Protein AF-A0A0H4X5K2-F1 (afdb_monomer_lite)

Radius of gyration: 32.33 Å; chains: 1; bounding box: 71×49×102 Å

Organism: NCBI:txid1297742

Foldseek 3Di:
DVVVLVVLLVVLLVQLLVLVVVLVVCVVVVHDNPVSVVSNVVSLVSLVVSLVVVVVVVVVVVVVVVVDDDDDCDDPPPVPPPPPPCPPCNLVVQLVVLVCLQCVQLVQLLVCLLVVNAAREGALVSNLSSLLSNQQSVQCVVQVPPPCSVSSSSSSCSNGSSNRSPCSPVVSCVLCLQLVGQYAYADDDDVPPDRDDGPDDRPDLPPLPDAPDPDPPVCVVVCVPDPDPPVVVVCVVAAWHQDPVGWIWGQDPVRDTHTDDDPVSVVVSSVVVVVVSVVVSVVSNVVSVVVSVCSNQPPRPPDPPDDD

Sequence (308 aa):
MGIIYLLVYVIGSFMVTLAFSGLLDSVYDGSSMKSGVESLAKGAGVIGVAAVLHVLVSRRRTEAMSSAAPEETVPDATPATETAEAKPGSKYRAIYVSAAVWAAPNIAAWIQFELFRDPIVMIGFPTLVGGYLLTFFVSALVVANWRIPWVGIMVALAFIGSPLAWLGNSVFIKHFNHHLSTVVEPVSRTKKGEYRDPIVSRGSAPDRPVWGGGIPTELMAEVSEAKTLDLEKELETGGVRRTPEGGYVRVLSDGTERRLRSMAELAQALKDASAAEDQRAAEAEAAWERQVRQLKRGGRLFSRAPAD

pLDDT: mean 70.42, std 18.18, range [31.52, 93.88]

Secondary structure (DSSP, 8-state):
-HHHHHHHHHHHHHHHHHHHHHHHHHHHTT--THHHHHHHHHHHHHHHHHHHHHHHHHHHHHHHHHTS-S---------S-------TTHHHHHHHHHHHHHHHHHHHHHHHHHTT-SSEE--HHHHHHHHHHHHHHHHHHHTTTSSSHHHHHHHHIIIIIHHHHHHHHHHHHHHHHHTTPPEE------TT-PPP--SS--S-PPPPP--S----TTGGGTGGG-----HHHHHHSSSEEE-TTS-EEEEPTTS-EEE--SHHHHHHHHHHHHHHHHHHHHHHHHHHHHHHHHHHHTT-SS------

Structure (mmCIF, N/CA/C/O backbone):
data_AF-A0A0H4X5K2-F1
#
_entry.id   AF-A0A0H4X5K2-F1
#
loop_
_atom_site.group_PDB
_atom_site.id
_atom_site.type_symbol
_atom_site.label_atom_id
_atom_site.label_alt_id
_atom_site.label_comp_id
_atom_site.label_asym_id
_atom_site.label_entity_id
_atom_site.label_seq_id
_atom_site.pdbx_PDB_ins_code
_atom_site.Cartn_x
_atom_site.Cartn_y
_atom_site.Cartn_z
_atom_site.occupancy
_atom_site.B_iso_or_equiv
_atom_site.auth_seq_id
_atom_site.auth_comp_id
_atom_site.auth_asym_id
_atom_site.auth_atom_id
_atom_site.pdbx_PDB_model_num
ATOM 1 N N . MET A 1 1 ? -4.937 -14.160 30.622 1.00 57.44 1 MET A N 1
ATOM 2 C CA . MET A 1 1 ? -6.149 -14.150 29.768 1.00 57.44 1 MET A CA 1
ATOM 3 C C . MET A 1 1 ? -6.119 -13.026 28.730 1.00 57.44 1 MET A C 1
ATOM 5 O O . MET A 1 1 ? -6.106 -13.349 27.554 1.00 57.44 1 MET A O 1
ATOM 9 N N . GLY A 1 2 ? -6.013 -11.742 29.111 1.00 67.81 2 GLY A N 1
ATOM 10 C CA . GLY A 1 2 ? -6.028 -10.613 28.152 1.00 67.81 2 GLY A CA 1
ATOM 11 C C . GLY A 1 2 ? -4.986 -10.672 27.019 1.00 67.81 2 GLY A C 1
ATOM 12 O O . GLY A 1 2 ? -5.305 -10.364 25.876 1.00 67.81 2 GLY A O 1
ATOM 13 N N . ILE A 1 3 ? -3.773 -11.152 27.315 1.00 77.31 3 ILE A N 1
ATOM 14 C CA . ILE A 1 3 ? -2.668 -11.258 26.343 1.00 77.31 3 ILE A CA 1
ATOM 15 C C . ILE A 1 3 ? -2.980 -12.256 25.215 1.00 77.31 3 ILE A C 1
ATOM 17 O O . ILE A 1 3 ? -2.638 -12.002 24.066 1.00 77.31 3 ILE A O 1
ATOM 21 N N . ILE A 1 4 ? -3.665 -13.366 25.514 1.00 79.75 4 ILE A N 1
ATOM 22 C CA . ILE A 1 4 ? -3.966 -14.403 24.515 1.00 79.75 4 ILE A CA 1
ATOM 23 C C . ILE A 1 4 ? -4.945 -13.856 23.472 1.00 79.75 4 ILE A C 1
ATOM 25 O O . ILE A 1 4 ? -4.712 -14.023 22.282 1.00 79.75 4 ILE A O 1
ATOM 29 N N . TYR A 1 5 ? -5.996 -13.141 23.888 1.00 76.75 5 TYR A N 1
ATOM 30 C CA . TYR A 1 5 ? -6.935 -12.529 22.940 1.00 76.75 5 TYR A CA 1
ATOM 31 C C . TYR A 1 5 ? -6.247 -11.493 22.063 1.00 76.75 5 TYR A C 1
ATOM 33 O O . TYR A 1 5 ? -6.440 -11.511 20.851 1.00 76.75 5 TYR A O 1
ATOM 41 N N . LEU A 1 6 ? -5.411 -10.637 22.660 1.00 78.25 6 LEU A N 1
ATOM 42 C CA . LEU A 1 6 ? -4.632 -9.653 21.916 1.00 78.25 6 LEU A CA 1
ATOM 43 C C . LEU A 1 6 ? -3.756 -10.331 20.855 1.00 78.25 6 LEU A C 1
ATOM 45 O O . LEU A 1 6 ? -3.769 -9.907 19.706 1.00 78.25 6 LEU A O 1
ATOM 49 N N . LEU A 1 7 ? -3.063 -11.419 21.207 1.00 85.12 7 LEU A N 1
ATOM 50 C CA . LEU A 1 7 ? -2.254 -12.189 20.260 1.00 85.12 7 LEU A CA 1
ATOM 51 C C . LEU A 1 7 ? -3.095 -12.782 19.125 1.00 85.12 7 LEU A C 1
ATOM 53 O O . LEU A 1 7 ? -2.693 -12.687 17.971 1.00 85.12 7 LEU A O 1
ATOM 57 N N . VAL A 1 8 ? -4.273 -13.343 19.416 1.00 86.62 8 VAL A N 1
ATOM 58 C CA . VAL A 1 8 ? -5.154 -13.884 18.365 1.00 86.62 8 VAL A CA 1
ATOM 59 C C . VAL A 1 8 ? -5.671 -12.768 17.449 1.00 86.62 8 VAL A C 1
ATOM 61 O O . VAL A 1 8 ? -5.699 -12.958 16.235 1.00 86.62 8 VAL A O 1
ATOM 64 N N . TYR A 1 9 ? -6.012 -11.590 17.986 1.00 85.38 9 TYR A N 1
ATOM 65 C CA . TYR A 1 9 ? -6.360 -10.425 17.163 1.00 85.38 9 TYR A CA 1
ATOM 66 C C . TYR A 1 9 ? -5.191 -9.969 16.293 1.00 85.38 9 TYR A C 1
ATOM 68 O O . TYR A 1 9 ? -5.407 -9.674 15.123 1.00 85.38 9 TYR A O 1
ATOM 76 N N . VAL A 1 10 ? -3.966 -9.945 16.827 1.00 84.81 10 VAL A N 1
ATOM 77 C CA . VAL A 1 10 ? -2.757 -9.589 16.067 1.00 84.81 10 VAL A CA 1
ATOM 78 C C . VAL A 1 10 ? -2.500 -10.598 14.947 1.00 84.81 10 VAL A C 1
ATOM 80 O O . VAL A 1 10 ? -2.269 -10.190 13.815 1.00 84.81 10 VAL A O 1
ATOM 83 N N . ILE A 1 11 ? -2.599 -11.901 15.222 1.00 87.00 11 ILE A N 1
ATOM 84 C CA . ILE A 1 11 ? -2.417 -12.957 14.214 1.00 87.00 11 ILE A CA 1
ATOM 85 C C . ILE A 1 11 ? -3.502 -12.865 13.137 1.00 87.00 11 ILE A C 1
ATOM 87 O O . ILE A 1 11 ? -3.189 -12.850 11.949 1.00 87.00 11 ILE A O 1
ATOM 91 N N . GLY A 1 12 ? -4.772 -12.764 13.536 1.00 82.94 12 GLY A N 1
ATOM 92 C CA . GLY A 1 12 ? -5.887 -12.634 12.599 1.00 82.94 12 GLY A CA 1
ATOM 93 C C . GLY A 1 12 ? -5.772 -11.371 11.743 1.00 82.94 12 GLY A C 1
ATOM 94 O O . GLY A 1 12 ? -5.924 -11.436 10.526 1.00 82.94 12 GLY A O 1
ATOM 95 N N . SER A 1 13 ? -5.418 -10.244 12.360 1.00 85.44 13 SER A N 1
ATOM 96 C CA . SER A 1 13 ? -5.140 -8.974 11.684 1.00 85.44 13 SER A CA 1
ATOM 97 C C . SER A 1 13 ? -3.993 -9.089 10.676 1.00 85.44 13 SER A C 1
ATOM 99 O O . SER A 1 13 ? -4.117 -8.641 9.534 1.00 85.44 13 SER A O 1
ATOM 101 N N . PHE A 1 14 ? -2.894 -9.738 11.061 1.00 86.69 14 PHE A N 1
ATOM 102 C CA . PHE A 1 14 ? -1.761 -9.978 10.176 1.00 86.69 14 PHE A CA 1
ATOM 103 C C . PHE A 1 14 ? -2.173 -10.825 8.965 1.00 86.69 14 PHE A C 1
ATOM 105 O O . PHE A 1 14 ? -1.881 -10.452 7.831 1.00 86.69 14 PHE A O 1
ATOM 112 N N . MET A 1 15 ? -2.933 -11.904 9.181 1.00 88.12 15 MET A N 1
ATOM 113 C CA . MET A 1 15 ? -3.468 -12.734 8.095 1.00 88.12 15 MET A CA 1
ATOM 114 C C . MET A 1 15 ? -4.384 -11.944 7.156 1.00 88.12 15 MET A C 1
ATOM 116 O O . MET A 1 15 ? -4.242 -12.056 5.941 1.00 88.12 15 MET A O 1
ATOM 120 N N . VAL A 1 16 ? -5.297 -11.131 7.698 1.00 87.44 16 VAL A N 1
ATOM 121 C CA . VAL A 1 16 ? -6.183 -10.268 6.899 1.00 87.44 16 VAL A CA 1
ATOM 122 C C . VAL A 1 16 ? -5.371 -9.258 6.093 1.00 87.44 16 VAL A C 1
ATOM 124 O O . VAL A 1 16 ? -5.624 -9.088 4.905 1.00 87.44 16 VAL A O 1
ATOM 127 N N . THR A 1 17 ? -4.367 -8.632 6.705 1.00 86.44 17 THR A N 1
ATOM 128 C CA . THR A 1 17 ? -3.504 -7.641 6.049 1.00 86.44 17 THR A CA 1
ATOM 129 C C . THR A 1 17 ? -2.720 -8.265 4.892 1.00 86.44 17 THR A C 1
ATOM 131 O O . THR A 1 17 ? -2.716 -7.719 3.789 1.00 86.44 17 THR A O 1
ATOM 134 N N . LEU A 1 18 ? -2.114 -9.439 5.105 1.00 86.19 18 LEU A N 1
ATOM 135 C CA . LEU A 1 18 ? -1.410 -10.176 4.053 1.00 86.19 18 LEU A CA 1
ATOM 136 C C . LEU A 1 18 ? -2.350 -10.623 2.932 1.00 86.19 18 LEU A C 1
ATOM 138 O O . LEU A 1 18 ? -2.027 -10.455 1.758 1.00 86.19 18 LEU A O 1
ATOM 142 N N . ALA A 1 19 ? -3.523 -11.158 3.280 1.00 86.62 19 ALA A N 1
ATOM 143 C CA . ALA A 1 19 ? -4.516 -11.575 2.298 1.00 86.62 19 ALA A CA 1
ATOM 144 C C . ALA A 1 19 ? -4.989 -10.394 1.440 1.00 86.62 19 ALA A C 1
ATOM 146 O O . ALA A 1 19 ? -5.115 -10.527 0.226 1.00 86.62 19 ALA A O 1
ATOM 147 N N . PHE A 1 20 ? -5.195 -9.226 2.054 1.00 85.31 20 PHE A N 1
ATOM 148 C CA . PHE A 1 20 ? -5.587 -8.013 1.346 1.00 85.31 20 PHE A CA 1
ATOM 149 C C . PHE A 1 20 ? -4.474 -7.499 0.422 1.00 85.31 20 PHE A C 1
ATOM 151 O O . PHE A 1 20 ? -4.756 -7.134 -0.714 1.00 85.31 20 PHE A O 1
ATOM 158 N N . SER A 1 21 ? -3.208 -7.541 0.855 1.00 84.06 21 SER A N 1
ATOM 159 C CA . SER A 1 21 ? -2.070 -7.237 -0.024 1.00 84.06 21 SER A CA 1
ATOM 160 C C . SER A 1 21 ? -2.019 -8.184 -1.225 1.00 84.06 21 SER A C 1
ATOM 162 O O . SER A 1 21 ? -1.893 -7.721 -2.351 1.00 84.06 21 SER A O 1
ATOM 164 N N . GLY A 1 22 ? -2.159 -9.496 -1.007 1.00 83.38 22 GLY A N 1
ATOM 165 C CA . GLY A 1 22 ? -2.136 -10.480 -2.092 1.00 83.38 22 GLY A CA 1
ATOM 166 C C . GLY A 1 22 ? -3.326 -10.353 -3.048 1.00 83.38 22 GLY A C 1
ATOM 167 O O . GLY A 1 22 ? -3.177 -10.567 -4.249 1.00 83.38 22 GLY A O 1
ATOM 168 N N . LEU A 1 23 ? -4.499 -9.956 -2.542 1.00 84.06 23 LEU A N 1
ATOM 169 C CA . LEU A 1 23 ? -5.656 -9.610 -3.370 1.00 84.06 23 LEU A CA 1
ATOM 170 C C . LEU A 1 23 ? -5.382 -8.387 -4.241 1.00 84.06 23 LEU A C 1
ATOM 172 O O . LEU A 1 23 ? -5.694 -8.426 -5.426 1.00 84.06 23 LEU A O 1
ATOM 176 N N . LEU A 1 24 ? -4.790 -7.331 -3.678 1.00 81.88 24 LEU A N 1
ATOM 177 C CA . LEU A 1 24 ? -4.407 -6.147 -4.447 1.00 81.88 24 LEU A CA 1
ATOM 178 C C . LEU A 1 24 ? -3.405 -6.508 -5.542 1.00 81.88 24 LEU A C 1
ATOM 180 O O . LEU A 1 24 ? -3.629 -6.143 -6.690 1.00 81.88 24 LEU A O 1
ATOM 184 N N . ASP A 1 25 ? -2.366 -7.276 -5.213 1.00 81.06 25 ASP A N 1
ATOM 185 C CA . ASP A 1 25 ? -1.380 -7.741 -6.194 1.00 81.06 25 ASP A CA 1
ATOM 186 C C . ASP A 1 25 ? -2.057 -8.587 -7.293 1.00 81.06 25 ASP A C 1
ATOM 188 O O . ASP A 1 25 ? -1.843 -8.354 -8.478 1.00 81.06 25 ASP A O 1
ATOM 192 N N . SER A 1 26 ? -2.994 -9.473 -6.929 1.00 84.44 26 SER A N 1
ATOM 193 C CA . SER A 1 26 ? -3.754 -10.268 -7.909 1.00 84.44 26 SER A CA 1
ATOM 194 C C . SER A 1 26 ? -4.616 -9.408 -8.840 1.00 84.44 26 SER A C 1
ATOM 196 O O . SER A 1 26 ? -4.736 -9.713 -10.025 1.00 84.44 26 SER A O 1
ATOM 198 N N . VAL A 1 27 ? -5.217 -8.334 -8.314 1.00 82.12 27 VAL A N 1
ATOM 199 C CA . VAL A 1 27 ? -6.001 -7.370 -9.103 1.00 82.12 27 VAL A CA 1
ATOM 200 C C . VAL A 1 27 ? -5.099 -6.587 -10.055 1.00 82.12 27 VAL A C 1
ATOM 202 O O . VAL A 1 27 ? -5.473 -6.407 -11.212 1.00 82.12 27 VAL A O 1
ATOM 205 N N . TYR A 1 28 ? -3.923 -6.151 -9.596 1.00 75.06 28 TYR A N 1
ATOM 206 C CA . TYR A 1 28 ? -2.952 -5.444 -10.434 1.00 75.06 28 TYR A CA 1
ATOM 207 C C . TYR A 1 28 ? -2.411 -6.326 -11.563 1.00 75.06 28 TYR A C 1
ATOM 209 O O . TYR A 1 28 ? -2.329 -5.870 -12.701 1.00 75.06 28 TYR A O 1
ATOM 217 N N . ASP A 1 29 ? -2.122 -7.591 -11.268 1.00 79.44 29 ASP A N 1
ATOM 218 C CA . ASP A 1 29 ? -1.543 -8.532 -12.230 1.00 79.44 29 ASP A CA 1
ATOM 219 C C . ASP A 1 29 ? -2.600 -9.230 -13.108 1.00 79.44 29 ASP A C 1
ATOM 221 O O . ASP A 1 29 ? -2.263 -10.045 -13.968 1.00 79.44 29 ASP A O 1
ATOM 225 N N . GLY A 1 30 ? -3.894 -8.961 -12.886 1.00 80.00 30 GLY A N 1
ATOM 226 C CA . GLY A 1 30 ? -5.000 -9.627 -13.586 1.00 80.00 30 GLY A CA 1
ATOM 227 C C . GLY A 1 30 ? -5.085 -11.138 -13.324 1.00 80.00 30 GLY A C 1
ATOM 228 O O . GLY A 1 30 ? -5.668 -11.877 -14.120 1.00 80.00 30 GLY A O 1
ATOM 229 N N . SER A 1 31 ? -4.490 -11.614 -12.229 1.00 86.06 31 SER A N 1
ATOM 230 C CA . SER A 1 31 ? -4.418 -13.031 -11.876 1.00 86.06 31 SER A CA 1
ATOM 231 C C . SER A 1 31 ? -5.616 -13.478 -11.022 1.00 86.06 31 SER A C 1
ATOM 233 O O . SER A 1 31 ? -6.491 -12.697 -10.639 1.00 86.06 31 SER A O 1
ATOM 235 N N . SER A 1 32 ? -5.721 -14.784 -10.755 1.00 88.56 32 SER A N 1
ATOM 236 C CA . SER A 1 32 ? -6.863 -15.328 -10.013 1.00 88.56 32 SER A CA 1
ATOM 237 C C . SER A 1 32 ? -6.875 -14.858 -8.555 1.00 88.56 32 SER A C 1
ATOM 239 O O . SER A 1 32 ? -6.003 -15.212 -7.769 1.00 88.56 32 SER A O 1
ATOM 241 N N . MET A 1 33 ? -7.949 -14.176 -8.150 1.00 90.38 33 MET A N 1
ATOM 242 C CA . MET A 1 33 ? -8.151 -13.704 -6.771 1.00 90.38 33 MET A CA 1
ATOM 243 C C . MET A 1 33 ? -8.518 -14.813 -5.765 1.00 90.38 33 MET A C 1
ATOM 245 O O . MET A 1 33 ? -8.666 -14.544 -4.572 1.00 90.38 33 MET A O 1
ATOM 249 N N . LYS A 1 34 ? -8.703 -16.064 -6.212 1.00 89.56 34 LYS A N 1
ATOM 250 C CA . LYS A 1 34 ? -9.280 -17.145 -5.390 1.00 89.56 34 LYS A CA 1
ATOM 251 C C . LYS A 1 34 ? -8.477 -17.417 -4.113 1.00 89.56 34 LYS A C 1
ATOM 253 O O . LYS A 1 34 ? -9.065 -17.528 -3.039 1.00 89.56 34 LYS A O 1
ATOM 258 N N . SER A 1 35 ? -7.152 -17.490 -4.218 1.00 81.56 35 SER A N 1
ATOM 259 C CA . SER A 1 35 ? -6.252 -17.730 -3.078 1.00 81.56 35 SER A CA 1
ATOM 260 C C . SER A 1 35 ? -6.277 -16.579 -2.066 1.00 81.56 35 SER A C 1
ATOM 262 O O . SER A 1 35 ? -6.259 -16.810 -0.853 1.00 81.56 35 SER A O 1
ATOM 264 N N . GLY A 1 36 ? -6.376 -15.341 -2.556 1.00 84.25 36 GLY A N 1
ATOM 265 C CA . GLY A 1 36 ? -6.496 -14.142 -1.733 1.00 84.25 36 GLY A CA 1
ATOM 266 C C . GLY A 1 36 ? -7.815 -14.100 -0.957 1.00 84.25 36 GLY A C 1
ATOM 267 O O . GLY A 1 36 ? -7.808 -13.870 0.251 1.00 84.25 36 GLY A O 1
ATOM 268 N N . VAL A 1 37 ? -8.940 -14.414 -1.613 1.00 89.06 37 VAL A N 1
ATOM 269 C CA . VAL A 1 37 ? -10.265 -14.474 -0.967 1.00 89.06 37 VAL A CA 1
ATOM 270 C C . VAL A 1 37 ? -10.308 -15.571 0.097 1.00 89.06 37 VAL A C 1
ATOM 272 O O . VAL A 1 37 ? -10.814 -15.346 1.195 1.00 89.06 37 VAL A O 1
ATOM 275 N N . GLU A 1 38 ? -9.746 -16.746 -0.191 1.00 88.94 38 GLU A N 1
ATOM 276 C CA . GLU A 1 38 ? -9.686 -17.847 0.774 1.00 88.94 38 GLU A CA 1
ATOM 277 C C . GLU A 1 38 ? -8.852 -17.472 2.008 1.00 88.94 38 GLU A C 1
ATOM 279 O O . GLU A 1 38 ? -9.253 -17.728 3.146 1.00 88.94 38 GLU A O 1
ATOM 284 N N . SER A 1 39 ? -7.709 -16.816 1.799 1.00 86.12 39 SER A N 1
ATOM 285 C CA . SER A 1 39 ? -6.844 -16.346 2.886 1.00 86.12 39 SER A CA 1
ATOM 286 C C . SER A 1 39 ? -7.527 -15.265 3.727 1.00 86.12 39 SER A C 1
ATOM 288 O O . SER A 1 39 ? -7.444 -15.294 4.957 1.00 86.12 39 SER A O 1
ATOM 290 N N . LEU A 1 40 ? -8.269 -14.359 3.081 1.00 88.25 40 LEU A N 1
ATOM 291 C CA . LEU A 1 40 ? -9.052 -13.325 3.753 1.00 88.25 40 LEU A CA 1
ATOM 292 C C . LEU A 1 40 ? -10.159 -13.946 4.611 1.00 88.25 40 LEU A C 1
ATOM 294 O O . LEU A 1 40 ? -10.308 -13.575 5.773 1.00 88.25 40 LEU A O 1
ATOM 298 N N . ALA A 1 41 ? -10.887 -14.930 4.075 1.00 90.06 41 ALA A N 1
ATOM 299 C CA . ALA A 1 41 ? -11.919 -15.660 4.807 1.00 90.06 41 ALA A CA 1
ATOM 300 C C . ALA A 1 41 ? -11.348 -16.390 6.035 1.00 90.06 41 ALA A C 1
ATOM 302 O O . ALA A 1 41 ? -11.950 -16.344 7.109 1.00 90.06 41 ALA A O 1
ATOM 303 N N . LYS A 1 42 ? -10.164 -17.009 5.917 1.00 88.50 42 LYS A N 1
ATOM 304 C CA . LYS A 1 42 ? -9.465 -17.635 7.054 1.00 88.50 42 LYS A CA 1
ATOM 305 C C . LYS A 1 42 ? -9.097 -16.609 8.127 1.00 88.50 42 LYS A C 1
ATOM 307 O O . LYS A 1 42 ? -9.422 -16.818 9.294 1.00 88.50 42 LYS A O 1
ATOM 312 N N . GLY A 1 43 ? -8.477 -15.490 7.742 1.00 87.50 43 GLY A N 1
ATOM 313 C CA . GLY A 1 43 ? -8.133 -14.408 8.672 1.00 87.50 43 GLY A CA 1
ATOM 314 C C . GLY A 1 43 ? -9.368 -13.827 9.370 1.00 87.50 43 GLY A C 1
ATOM 315 O O . GLY A 1 43 ? -9.382 -13.670 10.592 1.00 87.50 43 GLY A O 1
ATOM 316 N N . ALA A 1 44 ? -10.447 -13.611 8.614 1.00 90.75 44 ALA A N 1
ATOM 317 C CA . ALA A 1 44 ? -11.723 -13.156 9.148 1.00 90.75 44 ALA A CA 1
ATOM 318 C C . ALA A 1 44 ? -12.332 -14.150 10.146 1.00 90.75 44 ALA A C 1
ATOM 320 O O . ALA A 1 44 ? -12.816 -13.745 11.204 1.00 90.75 44 ALA A O 1
ATOM 321 N N . GLY A 1 45 ? -12.258 -15.448 9.843 1.00 90.12 45 GLY A N 1
ATOM 322 C CA . GLY A 1 45 ? -12.686 -16.515 10.743 1.00 90.12 45 GLY A CA 1
ATOM 323 C C . GLY A 1 45 ? -11.929 -16.497 12.072 1.00 90.12 45 GLY A C 1
ATOM 324 O O . GLY A 1 45 ? -12.554 -16.564 13.129 1.00 90.12 45 GLY A O 1
ATOM 325 N N . VAL A 1 46 ? -10.602 -16.324 12.041 1.00 90.12 46 VAL A N 1
ATOM 326 C CA . VAL A 1 46 ? -9.766 -16.225 13.254 1.00 90.12 46 VAL A CA 1
ATOM 327 C C . VAL A 1 46 ? -10.180 -15.032 14.119 1.00 90.12 46 VAL A C 1
ATOM 329 O O . VAL A 1 46 ? -10.380 -15.192 15.326 1.00 90.12 46 VAL A O 1
ATOM 332 N N . ILE A 1 47 ? -10.377 -13.853 13.517 1.00 90.75 47 ILE A N 1
ATOM 333 C CA . ILE A 1 47 ? -10.845 -12.660 14.243 1.00 90.75 47 ILE A CA 1
ATOM 334 C C . ILE A 1 47 ? -12.251 -12.892 14.815 1.00 90.75 47 ILE A C 1
ATOM 336 O O . ILE A 1 47 ? -12.514 -12.534 15.962 1.00 90.75 47 ILE A O 1
ATOM 340 N N . GLY A 1 48 ? -13.147 -13.528 14.055 1.00 90.69 48 GLY A N 1
ATOM 341 C CA . GLY A 1 48 ? -14.499 -13.864 14.504 1.00 90.69 48 GLY A CA 1
ATOM 342 C C . GLY A 1 48 ? -14.504 -14.784 15.727 1.00 90.69 48 GLY A C 1
ATOM 343 O O . GLY A 1 48 ? -15.184 -14.499 16.713 1.00 90.69 48 GLY A O 1
ATOM 344 N N . VAL A 1 49 ? -13.691 -15.845 15.716 1.00 89.56 49 VAL A N 1
ATOM 345 C CA . VAL A 1 49 ? -13.524 -16.742 16.873 1.00 89.56 49 VAL A CA 1
ATOM 346 C C . VAL A 1 49 ? -12.962 -15.980 18.076 1.00 89.56 49 VAL A C 1
ATOM 348 O O . VAL A 1 49 ? -13.474 -16.125 19.188 1.00 89.56 49 VAL A O 1
ATOM 351 N N . ALA A 1 50 ? -11.964 -15.115 17.866 1.00 88.31 50 ALA A N 1
ATOM 352 C CA . ALA A 1 50 ? -11.416 -14.264 18.922 1.00 88.31 50 ALA A CA 1
ATOM 353 C C . ALA A 1 50 ? -12.478 -13.334 19.526 1.00 88.31 50 ALA A C 1
ATOM 355 O O . ALA A 1 50 ? -12.531 -13.168 20.744 1.00 88.31 50 ALA A O 1
ATOM 356 N N . ALA A 1 51 ? -13.352 -12.766 18.692 1.00 88.88 51 ALA A N 1
ATOM 357 C CA . ALA A 1 51 ? -14.454 -11.911 19.116 1.00 88.88 51 ALA A CA 1
ATOM 358 C C . ALA A 1 51 ? -15.470 -12.662 19.972 1.00 88.88 51 ALA A C 1
ATOM 360 O O . ALA A 1 51 ? -15.812 -12.192 21.058 1.00 88.88 51 ALA A O 1
ATOM 361 N N . VAL A 1 52 ? -15.899 -13.849 19.538 1.00 89.25 52 VAL A N 1
ATOM 362 C CA . VAL A 1 52 ? -16.826 -14.691 20.308 1.00 89.25 52 VAL A CA 1
ATOM 363 C C . VAL A 1 52 ? -16.223 -15.052 21.664 1.00 89.25 52 VAL A C 1
ATOM 365 O O . VAL A 1 52 ? -16.871 -14.864 22.693 1.00 89.25 52 VAL A O 1
ATOM 368 N N . LEU A 1 53 ? -14.965 -15.499 21.695 1.00 87.56 53 LEU A N 1
ATOM 369 C CA . LEU A 1 53 ? -14.275 -15.816 22.946 1.00 87.56 53 LEU A CA 1
ATOM 370 C C . LEU A 1 53 ? -14.149 -14.589 23.858 1.00 87.56 53 LEU A C 1
ATOM 372 O O . LEU A 1 53 ? -14.403 -14.696 25.057 1.00 87.56 53 LEU A O 1
ATOM 376 N N . HIS A 1 54 ? -13.811 -13.424 23.299 1.00 87.19 54 HIS A N 1
ATOM 377 C CA . HIS A 1 54 ? -13.708 -12.175 24.051 1.00 87.19 54 HIS A CA 1
ATOM 378 C C . HIS A 1 54 ? -15.063 -11.801 24.674 1.00 87.19 54 HIS A C 1
ATOM 380 O O . HIS A 1 54 ? -15.122 -11.537 25.871 1.00 87.19 54 HIS A O 1
ATOM 386 N N . VAL A 1 55 ? -16.165 -11.890 23.919 1.00 87.94 55 VAL A N 1
ATOM 387 C CA . VAL A 1 55 ? -17.529 -11.670 24.437 1.00 87.94 55 VAL A CA 1
ATOM 388 C C . VAL A 1 55 ? -17.869 -12.636 25.569 1.00 87.94 55 VAL A C 1
ATOM 390 O O . VAL A 1 55 ? -18.362 -12.198 26.609 1.00 87.94 55 VAL A O 1
ATOM 393 N N . LEU A 1 56 ? -17.617 -13.937 25.388 1.00 87.25 56 LEU A N 1
ATOM 394 C CA . LEU A 1 56 ? -17.925 -14.961 26.392 1.00 87.25 56 LEU A CA 1
ATOM 395 C C . LEU A 1 56 ? -17.170 -14.714 27.701 1.00 87.25 56 LEU A C 1
ATOM 397 O O . LEU A 1 56 ? -17.743 -14.825 28.783 1.00 87.25 56 LEU A O 1
ATOM 401 N N . VAL A 1 57 ? -15.894 -14.345 27.607 1.00 85.25 57 VAL A N 1
ATOM 402 C CA . VAL A 1 57 ? -15.050 -14.067 28.774 1.00 85.25 57 VAL A CA 1
ATOM 403 C C . VAL A 1 57 ? -15.454 -12.766 29.453 1.00 85.25 57 VAL A C 1
ATOM 405 O O . VAL A 1 57 ? -15.544 -12.732 30.680 1.00 85.25 57 VAL A O 1
ATOM 408 N N . SER A 1 58 ? -15.756 -11.718 28.682 1.00 83.88 58 SER A N 1
ATOM 409 C CA . SER A 1 58 ? -16.275 -10.463 29.227 1.00 83.88 58 SER A CA 1
ATOM 410 C C . SER A 1 58 ? -17.578 -10.692 29.990 1.00 83.88 58 SER A C 1
ATOM 412 O O . SER A 1 58 ? -17.683 -10.241 31.126 1.00 83.88 58 SER A O 1
ATOM 414 N N . ARG A 1 59 ? -18.524 -11.460 29.429 1.00 84.75 59 ARG A N 1
ATOM 415 C CA . ARG A 1 59 ? -19.787 -11.795 30.108 1.00 84.75 59 ARG A CA 1
ATOM 416 C C . ARG A 1 59 ? -19.572 -12.572 31.401 1.00 84.75 59 ARG A C 1
ATOM 418 O O . ARG A 1 59 ? -20.072 -12.150 32.437 1.00 84.75 59 ARG A O 1
ATOM 425 N N . ARG A 1 60 ? -18.768 -13.643 31.366 1.00 84.00 60 ARG A N 1
ATOM 426 C CA . ARG A 1 60 ? -18.460 -14.443 32.564 1.00 84.00 60 ARG A CA 1
ATOM 427 C C . ARG A 1 60 ? -17.821 -13.609 33.672 1.00 84.00 60 ARG A C 1
ATOM 429 O O . ARG A 1 60 ? -18.107 -13.830 34.842 1.00 84.00 60 ARG A O 1
ATOM 436 N N . ARG A 1 61 ? -16.958 -12.648 33.322 1.00 80.19 61 ARG A N 1
ATOM 437 C CA . ARG A 1 61 ? -16.334 -11.751 34.304 1.00 80.19 61 ARG A CA 1
ATOM 438 C C . ARG A 1 61 ? -17.357 -10.808 34.939 1.00 80.19 61 ARG A C 1
ATOM 440 O O . ARG A 1 61 ? -17.309 -10.611 36.147 1.00 80.19 61 ARG A O 1
ATOM 447 N N . THR A 1 62 ? -18.278 -10.260 34.147 1.00 77.06 62 THR A N 1
ATOM 448 C CA . THR A 1 62 ? -19.360 -9.405 34.655 1.00 77.06 62 THR A CA 1
ATOM 449 C C . THR A 1 62 ? -20.308 -10.183 35.572 1.00 77.06 62 THR A C 1
ATOM 451 O O . THR A 1 62 ? -20.635 -9.690 36.644 1.00 77.06 62 THR A O 1
ATOM 454 N N . GLU A 1 63 ? -20.677 -11.413 35.204 1.00 77.69 63 GLU A N 1
ATOM 455 C CA . GLU A 1 63 ? -21.519 -12.305 36.020 1.00 77.69 63 GLU A CA 1
ATOM 456 C C . GLU A 1 63 ? -20.829 -12.716 37.333 1.00 77.69 63 GLU A C 1
ATOM 458 O O . GLU A 1 63 ? -21.446 -12.717 38.398 1.00 77.69 63 GLU A O 1
ATOM 463 N N . ALA A 1 64 ? -19.526 -13.016 37.292 1.00 74.44 64 ALA A N 1
ATOM 464 C CA . ALA A 1 64 ? -18.748 -13.331 38.490 1.00 74.44 64 ALA A CA 1
ATOM 465 C C . ALA A 1 64 ? -18.633 -12.126 39.442 1.00 74.44 64 ALA A C 1
ATOM 467 O O . ALA A 1 64 ? -18.736 -12.297 40.652 1.00 74.44 64 ALA A O 1
ATOM 468 N N . MET A 1 65 ? -18.473 -10.910 38.906 1.00 66.00 65 MET A N 1
ATOM 469 C CA . MET A 1 65 ? -18.446 -9.676 39.703 1.00 66.00 65 MET A CA 1
ATOM 470 C C . MET A 1 65 ? -19.816 -9.326 40.296 1.00 66.00 65 MET A C 1
ATOM 472 O O . MET A 1 65 ? -19.875 -8.886 41.439 1.00 66.00 65 MET A O 1
ATOM 476 N N . SER A 1 66 ? -20.920 -9.560 39.576 1.00 66.62 66 SER A N 1
ATOM 477 C CA . SER A 1 66 ? -22.268 -9.306 40.108 1.00 66.62 66 SER A CA 1
ATOM 478 C C . SER A 1 66 ? -22.691 -10.295 41.195 1.00 66.62 66 SER A C 1
ATOM 480 O O . SER A 1 66 ? -23.568 -9.984 41.992 1.00 66.62 66 SER A O 1
ATOM 482 N N . SER A 1 67 ? -22.082 -11.483 41.229 1.00 63.66 67 SER A N 1
ATOM 483 C CA . SER A 1 67 ? -22.414 -12.555 42.180 1.00 63.66 67 SER A CA 1
ATOM 484 C C . SER A 1 67 ? -21.611 -12.489 43.489 1.00 63.66 67 SER A C 1
ATOM 486 O O . SER A 1 67 ? -21.853 -13.294 44.383 1.00 63.66 67 SER A O 1
ATOM 488 N N . ALA A 1 68 ? -20.638 -11.575 43.594 1.00 60.53 68 ALA A N 1
ATOM 489 C CA . ALA A 1 68 ? -19.607 -11.583 44.636 1.00 60.53 68 ALA A CA 1
ATOM 490 C C . ALA A 1 68 ? -19.633 -10.390 45.618 1.00 60.53 68 ALA A C 1
ATOM 492 O O . ALA A 1 68 ? -18.651 -10.195 46.324 1.00 60.53 68 ALA A O 1
ATOM 493 N N . ALA A 1 69 ? -20.700 -9.588 45.706 1.00 53.47 69 ALA A N 1
ATOM 494 C CA . ALA A 1 69 ? -20.756 -8.465 46.662 1.00 53.47 69 ALA A CA 1
ATOM 495 C C . ALA A 1 69 ? -21.594 -8.822 47.914 1.00 53.47 69 ALA A C 1
ATOM 497 O O . ALA A 1 69 ? -22.663 -9.416 47.760 1.00 53.47 69 ALA A O 1
ATOM 498 N N . PRO A 1 70 ? -21.132 -8.461 49.134 1.00 54.72 70 PRO A N 1
ATOM 499 C CA . PRO A 1 70 ? -21.066 -7.046 49.503 1.00 54.72 70 PRO A CA 1
ATOM 500 C C . PRO A 1 70 ? -19.711 -6.531 50.032 1.00 54.72 70 PRO A C 1
ATOM 502 O O . PRO A 1 70 ? -18.949 -7.254 50.659 1.00 54.72 70 PRO A O 1
ATOM 505 N N . GLU A 1 71 ? -19.509 -5.232 49.775 1.00 54.09 71 GLU A N 1
ATOM 506 C CA . GLU A 1 71 ? -18.655 -4.250 50.470 1.00 54.09 71 GLU A CA 1
ATOM 507 C C . GLU A 1 71 ? -17.170 -4.571 50.712 1.00 54.09 71 GLU A C 1
ATOM 509 O O . GLU A 1 71 ? -16.752 -4.893 51.815 1.00 54.09 71 GLU A O 1
ATOM 514 N N . GLU A 1 72 ? -16.337 -4.259 49.717 1.00 41.00 72 GLU A N 1
ATOM 515 C CA . GLU A 1 72 ? -15.160 -3.420 49.968 1.00 41.00 72 GLU A CA 1
ATOM 516 C C . GLU A 1 72 ? -14.869 -2.617 48.694 1.00 41.00 72 GLU A C 1
ATOM 518 O O . GLU A 1 72 ? -14.658 -3.167 47.610 1.00 41.00 72 GLU A O 1
ATOM 523 N N . THR A 1 73 ? -14.953 -1.294 48.800 1.00 50.09 73 THR A N 1
ATOM 524 C CA . THR A 1 73 ? -14.654 -0.339 47.731 1.00 50.09 73 THR A CA 1
ATOM 525 C C . THR A 1 73 ? -13.174 -0.416 47.366 1.00 50.09 73 THR A C 1
ATOM 527 O O . THR A 1 73 ? -12.352 0.349 47.866 1.00 50.09 73 THR A O 1
ATOM 530 N N . VAL A 1 74 ? -12.828 -1.345 46.480 1.00 46.34 74 VAL A N 1
ATOM 531 C CA . VAL A 1 74 ? -11.585 -1.288 45.709 1.00 46.34 74 VAL A CA 1
ATOM 532 C C . VAL A 1 74 ? -11.737 -0.130 44.719 1.00 46.34 74 VAL A C 1
ATOM 534 O O . VAL A 1 74 ? -12.781 -0.057 44.063 1.00 46.34 74 VAL A O 1
ATOM 537 N N . PRO A 1 75 ? -10.756 0.788 44.606 1.00 41.00 75 PRO A N 1
ATOM 538 C CA . PRO A 1 75 ? -10.868 1.919 43.707 1.00 41.00 75 PRO A CA 1
ATOM 539 C C . PRO A 1 75 ? -11.078 1.382 42.305 1.00 41.00 75 PRO A C 1
ATOM 541 O O . PRO A 1 75 ? -10.295 0.572 41.802 1.00 41.00 75 PRO A O 1
ATOM 544 N N . ASP A 1 76 ? -12.179 1.829 41.726 1.00 37.78 76 ASP A N 1
ATOM 545 C CA . ASP A 1 76 ? -12.550 1.620 40.351 1.00 37.78 76 ASP A CA 1
ATOM 546 C C . ASP A 1 76 ? -11.334 1.966 39.483 1.00 37.78 76 ASP A C 1
ATOM 548 O O . ASP A 1 76 ? -10.974 3.125 39.297 1.00 37.78 76 ASP A O 1
ATOM 552 N N . ALA A 1 77 ? -10.650 0.942 38.972 1.00 37.84 77 ALA A N 1
ATOM 553 C CA . ALA A 1 77 ? -9.734 1.096 37.854 1.00 37.84 77 ALA A CA 1
ATOM 554 C C . ALA A 1 77 ? -10.576 1.258 36.581 1.00 37.84 77 ALA A C 1
ATOM 556 O O . ALA A 1 77 ? -10.411 0.534 35.596 1.00 37.84 77 ALA A O 1
ATOM 557 N N . THR A 1 78 ? -11.504 2.214 36.608 1.00 38.25 78 THR A N 1
ATOM 558 C CA . THR A 1 78 ? -11.912 2.935 35.420 1.00 38.25 78 THR A CA 1
ATOM 559 C C . THR A 1 78 ? -10.609 3.485 34.842 1.00 38.25 78 THR A C 1
ATOM 561 O O . THR A 1 78 ? -9.885 4.200 35.540 1.00 38.25 78 THR A O 1
ATOM 564 N N . PRO A 1 79 ? -10.214 3.137 33.603 1.00 36.97 79 PRO A N 1
ATOM 565 C CA . PRO A 1 79 ? -9.144 3.882 32.966 1.00 36.97 79 PRO A CA 1
ATOM 566 C C . PRO A 1 79 ? -9.588 5.339 32.991 1.00 36.97 79 PRO A C 1
ATOM 568 O O . PRO A 1 79 ? -10.654 5.655 32.457 1.00 36.97 79 PRO A O 1
ATOM 571 N N . ALA A 1 80 ? -8.806 6.172 33.679 1.00 36.06 80 ALA A N 1
ATOM 572 C CA . ALA A 1 80 ? -9.034 7.592 33.854 1.00 36.06 80 ALA A CA 1
ATOM 573 C C . ALA A 1 80 ? -9.360 8.225 32.497 1.00 36.06 80 ALA A C 1
ATOM 575 O O . ALA A 1 80 ? -8.495 8.572 31.700 1.00 36.06 80 ALA A O 1
ATOM 576 N N . THR A 1 81 ? -10.652 8.313 32.223 1.00 39.31 81 THR A N 1
ATOM 577 C CA . THR A 1 81 ? -11.254 9.155 31.202 1.00 39.31 81 THR A CA 1
ATOM 578 C C . THR A 1 81 ? -12.353 9.968 31.870 1.00 39.31 81 THR A C 1
ATOM 580 O O . THR A 1 81 ? -13.365 10.296 31.264 1.00 39.31 81 THR A O 1
ATOM 583 N N . GLU A 1 82 ? -12.090 10.419 33.099 1.00 36.88 82 GLU A N 1
ATOM 584 C CA . GLU A 1 82 ? -12.425 11.794 33.454 1.00 36.88 82 GLU A CA 1
ATOM 585 C C . GLU A 1 82 ? -11.587 12.717 32.562 1.00 36.88 82 GLU A C 1
ATOM 587 O O . GLU A 1 82 ? -10.556 13.266 32.937 1.00 36.88 82 GLU A O 1
ATOM 592 N N . THR A 1 83 ? -12.011 12.850 31.311 1.00 40.59 83 THR A N 1
ATOM 593 C CA . THR A 1 83 ? -11.678 14.033 30.532 1.00 40.59 83 THR A CA 1
ATOM 594 C C . THR A 1 83 ? -12.923 14.889 30.566 1.00 40.59 83 THR A C 1
ATOM 596 O O . THR A 1 83 ? -13.938 14.548 29.961 1.00 40.59 83 THR A O 1
ATOM 599 N N . ALA A 1 84 ? -12.823 15.934 31.391 1.00 40.56 84 ALA A N 1
ATOM 600 C CA . ALA A 1 84 ? -13.569 17.182 31.363 1.00 40.56 84 ALA A CA 1
ATOM 601 C C . ALA A 1 84 ? -14.587 17.262 30.227 1.00 40.56 84 ALA A C 1
ATOM 603 O O . ALA A 1 84 ? -14.163 17.192 29.073 1.00 40.56 84 ALA A O 1
ATOM 604 N N . GLU A 1 85 ? -15.872 17.437 30.572 1.00 39.16 85 GLU A N 1
ATOM 605 C CA . GLU A 1 85 ? -16.988 17.810 29.689 1.00 39.16 85 GLU A CA 1
ATOM 606 C C . GLU A 1 85 ? -16.536 18.090 28.255 1.00 39.16 85 GLU A C 1
ATOM 608 O O . GLU A 1 85 ? -16.251 19.219 27.839 1.00 39.16 85 GLU A O 1
ATOM 613 N N . ALA A 1 86 ? -16.370 17.004 27.507 1.00 46.50 86 ALA A N 1
ATOM 614 C CA . ALA A 1 86 ? -15.871 17.057 26.157 1.00 46.50 86 ALA A CA 1
ATOM 615 C C . ALA A 1 86 ? -16.958 17.748 25.336 1.00 46.50 86 ALA A C 1
ATOM 617 O O . ALA A 1 86 ? -17.933 17.105 24.942 1.00 46.50 86 ALA A O 1
ATOM 618 N N . LYS A 1 87 ? -16.805 19.069 25.122 1.00 52.59 87 LYS A N 1
ATOM 619 C CA . LYS A 1 87 ? -17.670 19.877 24.248 1.00 52.59 87 LYS A CA 1
ATOM 620 C C . LYS A 1 87 ? -18.020 19.029 23.024 1.00 52.59 87 LYS A C 1
ATOM 622 O O . LYS A 1 87 ? -17.099 18.448 22.457 1.00 52.59 87 LYS A O 1
ATOM 627 N N . PRO A 1 88 ? -19.280 18.969 22.565 1.00 54.09 88 PRO A N 1
ATOM 628 C CA . PRO A 1 88 ? -19.716 18.025 21.528 1.00 54.09 88 PRO A CA 1
ATOM 629 C C . PRO A 1 88 ? -18.881 18.051 20.228 1.00 54.09 88 PRO A C 1
ATOM 631 O O . PRO A 1 88 ? -18.848 17.065 19.497 1.00 54.09 88 PRO A O 1
ATOM 634 N N . GLY A 1 89 ? -18.123 19.124 19.967 1.00 62.22 89 GLY A N 1
ATOM 635 C CA . GLY A 1 89 ? -17.145 19.201 18.875 1.00 62.22 89 GLY A CA 1
ATOM 636 C C . GLY A 1 89 ? -15.778 18.526 19.105 1.00 62.22 89 GLY A C 1
ATOM 637 O O . GLY A 1 89 ? -15.036 18.358 18.142 1.00 62.22 89 GLY A O 1
ATOM 638 N N . SER A 1 90 ? -15.393 18.136 20.325 1.00 70.12 90 SER A N 1
ATOM 639 C CA . SER A 1 90 ? -14.057 17.586 20.621 1.00 70.12 90 SER A CA 1
ATOM 640 C C . SER A 1 90 ? -13.872 16.150 20.119 1.00 70.12 90 SER A C 1
ATOM 642 O O . SER A 1 90 ? -12.784 15.800 19.668 1.00 70.12 90 SER A O 1
ATOM 644 N N . LYS A 1 91 ? -14.942 15.343 20.104 1.00 73.06 91 LYS A N 1
ATOM 645 C CA . LYS A 1 91 ? -14.906 13.952 19.617 1.00 73.06 91 LYS A CA 1
ATOM 646 C C . LYS A 1 91 ? -14.622 13.883 18.114 1.00 73.06 91 LYS A C 1
ATOM 648 O O . LYS A 1 91 ? -13.776 13.112 17.674 1.00 73.06 91 LYS A O 1
ATOM 653 N N . TYR A 1 92 ? -15.251 14.761 17.333 1.00 85.12 92 TYR A N 1
ATOM 654 C CA . TYR A 1 92 ? -14.995 14.863 15.894 1.00 85.12 92 TYR A CA 1
ATOM 655 C C . TYR A 1 92 ? -13.607 15.429 15.587 1.00 85.12 92 TYR A C 1
ATOM 657 O O . TYR A 1 92 ? -12.975 15.000 14.626 1.00 85.12 92 TYR A O 1
ATOM 665 N N . ARG A 1 93 ? -13.079 16.332 16.427 1.00 89.75 93 ARG A N 1
ATOM 666 C CA . ARG A 1 93 ? -11.695 16.817 16.284 1.00 89.75 93 ARG A CA 1
ATOM 667 C C . ARG A 1 93 ? -10.680 15.679 16.357 1.00 89.75 93 ARG A C 1
ATOM 669 O O . ARG A 1 93 ? -9.765 15.669 15.545 1.00 89.75 93 A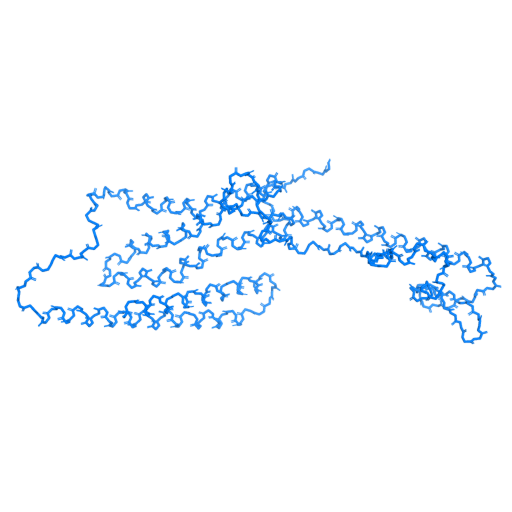RG A O 1
ATOM 676 N N . ALA A 1 94 ? -10.853 14.713 17.261 1.00 88.50 94 ALA A N 1
ATOM 677 C CA . ALA A 1 94 ? -9.954 13.559 17.348 1.00 88.50 94 ALA A CA 1
ATOM 678 C C . ALA A 1 94 ? -9.961 12.715 16.059 1.00 88.50 94 ALA A C 1
ATOM 680 O O . ALA A 1 94 ? -8.900 12.300 15.591 1.00 88.50 94 ALA A O 1
ATOM 681 N N . ILE A 1 95 ? -11.134 12.533 15.439 1.00 91.56 95 ILE A N 1
ATOM 682 C CA . ILE A 1 95 ? -11.275 11.849 14.143 1.00 91.56 95 ILE A CA 1
ATOM 683 C C . ILE A 1 95 ? -10.539 12.625 13.046 1.00 91.56 95 ILE A C 1
ATOM 685 O O . ILE A 1 95 ? -9.719 12.042 12.343 1.00 91.56 95 ILE A O 1
ATOM 689 N N . TYR A 1 96 ? -10.767 13.938 12.931 1.00 92.94 96 TYR A N 1
ATOM 690 C CA . TYR A 1 96 ? -10.109 14.766 11.915 1.00 92.94 96 TYR A CA 1
ATOM 691 C C . TYR A 1 96 ? -8.592 14.818 12.086 1.00 92.94 96 TYR A C 1
ATOM 693 O O . TYR A 1 96 ? -7.866 14.705 11.104 1.00 92.94 96 TYR A O 1
ATOM 701 N N . VAL A 1 97 ? -8.102 14.944 13.321 1.00 93.56 97 VAL A N 1
ATOM 702 C CA . VAL A 1 97 ? -6.662 14.909 13.610 1.00 93.56 97 VAL A CA 1
ATOM 703 C C . VAL A 1 97 ? -6.078 13.554 13.226 1.00 93.56 97 VAL A C 1
ATOM 705 O O . VAL A 1 97 ? -5.051 13.510 12.560 1.00 93.56 97 VAL A O 1
ATOM 708 N N . SER A 1 98 ? -6.742 12.451 13.568 1.00 92.12 98 SER A N 1
ATOM 709 C CA . SER A 1 98 ? -6.261 11.108 13.219 1.00 92.12 98 SER A CA 1
ATOM 710 C C . SER A 1 98 ? -6.271 10.870 11.707 1.00 92.12 98 SER A C 1
ATOM 712 O O . SER A 1 98 ? -5.312 10.326 11.164 1.00 92.12 98 SER A O 1
ATOM 714 N N . ALA A 1 99 ? -7.311 11.343 11.013 1.00 92.44 99 ALA A N 1
ATOM 715 C CA . ALA A 1 99 ? -7.389 11.316 9.556 1.00 92.44 99 ALA A CA 1
ATOM 716 C C . ALA A 1 99 ? -6.276 12.151 8.914 1.00 92.44 99 ALA A C 1
ATOM 718 O O . ALA A 1 99 ? -5.655 11.697 7.959 1.00 92.44 99 ALA A O 1
ATOM 719 N N . ALA A 1 100 ? -5.978 13.334 9.456 1.00 93.56 100 ALA A N 1
ATOM 720 C CA . ALA A 1 100 ? -4.878 14.167 8.987 1.00 93.56 100 ALA A CA 1
ATOM 721 C C . ALA A 1 100 ? -3.518 13.497 9.226 1.00 93.56 100 ALA A C 1
ATOM 723 O O . ALA A 1 100 ? -2.692 13.473 8.323 1.00 93.56 100 ALA A O 1
ATOM 724 N N . VAL A 1 101 ? -3.294 12.900 10.400 1.00 92.69 101 VAL A N 1
ATOM 725 C CA . VAL A 1 101 ? -2.058 12.166 10.720 1.00 92.69 101 VAL A CA 1
ATOM 726 C C . VAL A 1 101 ? -1.866 10.957 9.796 1.00 92.69 101 VAL A C 1
ATOM 728 O O . VAL A 1 101 ? -0.739 10.675 9.400 1.00 92.69 101 VAL A O 1
ATOM 731 N N . TRP A 1 102 ? -2.954 10.286 9.404 1.00 92.94 102 TRP A N 1
ATOM 732 C CA . TRP A 1 102 ? -2.922 9.197 8.426 1.00 92.94 102 TRP A CA 1
ATOM 733 C C . TRP A 1 102 ? -2.689 9.689 6.990 1.00 92.94 102 TRP A C 1
ATOM 735 O O . TRP A 1 102 ? -1.842 9.151 6.284 1.00 92.94 102 TRP A O 1
ATOM 745 N N . ALA A 1 103 ? -3.432 10.703 6.541 1.00 91.62 103 ALA A N 1
ATOM 746 C CA . ALA A 1 103 ? -3.455 11.122 5.141 1.00 91.62 103 ALA A CA 1
ATOM 747 C C . ALA A 1 103 ? -2.311 12.071 4.763 1.00 91.62 103 ALA A C 1
ATOM 749 O O . ALA A 1 103 ? -1.791 11.983 3.652 1.00 91.62 103 ALA A O 1
ATOM 750 N N . ALA A 1 104 ? -1.910 12.982 5.653 1.00 91.69 104 ALA A N 1
ATOM 751 C CA . ALA A 1 104 ? -0.952 14.038 5.332 1.00 91.69 104 ALA A CA 1
ATOM 752 C C . ALA A 1 104 ? 0.413 13.515 4.847 1.00 91.69 104 ALA A C 1
ATOM 754 O O . ALA A 1 104 ? 0.901 14.057 3.855 1.00 91.69 104 ALA A O 1
ATOM 755 N N . PRO A 1 105 ? 1.024 12.466 5.442 1.00 88.19 105 PRO A N 1
ATOM 756 C CA . PRO A 1 105 ? 2.277 11.916 4.924 1.00 88.19 105 PRO A CA 1
ATOM 757 C C . PRO A 1 105 ? 2.124 11.341 3.510 1.00 88.19 105 PRO A C 1
ATOM 759 O O . PRO A 1 105 ? 2.987 11.567 2.665 1.00 88.19 105 PRO A O 1
ATOM 762 N N . ASN A 1 106 ? 1.005 10.664 3.227 1.00 89.62 106 ASN A N 1
ATOM 763 C CA . ASN A 1 106 ? 0.727 10.082 1.909 1.00 89.62 106 ASN A CA 1
ATOM 764 C C . ASN A 1 106 ? 0.500 11.178 0.857 1.00 89.62 106 ASN A C 1
ATOM 766 O O . ASN A 1 106 ? 1.050 11.112 -0.239 1.00 89.62 106 ASN A O 1
ATOM 770 N N . ILE A 1 107 ? -0.250 12.228 1.211 1.00 90.50 107 ILE A N 1
ATOM 771 C CA . ILE A 1 107 ? -0.466 13.400 0.351 1.00 90.50 107 ILE A CA 1
ATOM 772 C C . ILE A 1 107 ? 0.861 14.120 0.092 1.00 90.50 107 ILE A C 1
ATOM 774 O O . ILE A 1 107 ? 1.157 14.468 -1.047 1.00 90.50 107 ILE A O 1
ATOM 778 N N . ALA A 1 108 ? 1.692 14.318 1.117 1.00 88.94 108 ALA A N 1
ATOM 779 C CA . ALA A 1 108 ? 3.004 14.939 0.960 1.00 88.94 108 ALA A CA 1
ATOM 780 C C . ALA A 1 108 ? 3.934 14.107 0.062 1.00 88.94 108 ALA A C 1
ATOM 782 O O . ALA A 1 108 ? 4.661 14.675 -0.753 1.00 88.94 108 ALA A O 1
ATOM 783 N N . ALA A 1 109 ? 3.908 12.777 0.179 1.00 86.25 109 ALA A N 1
ATOM 784 C CA . ALA A 1 109 ? 4.649 11.883 -0.706 1.00 86.25 109 ALA A CA 1
ATOM 785 C C . ALA A 1 109 ? 4.133 11.967 -2.153 1.00 86.25 109 ALA A C 1
ATOM 787 O O . ALA A 1 109 ? 4.932 12.066 -3.080 1.00 86.25 109 ALA A O 1
ATOM 788 N N . TRP A 1 110 ? 2.812 12.041 -2.349 1.00 89.00 110 TRP A N 1
ATOM 789 C CA . TRP A 1 110 ? 2.215 12.239 -3.672 1.00 89.00 110 TRP A CA 1
ATOM 790 C C . TRP A 1 110 ? 2.594 13.587 -4.294 1.00 89.00 110 TRP A C 1
ATOM 792 O O . TRP A 1 110 ? 2.935 13.656 -5.468 1.00 89.00 110 TRP A O 1
ATOM 802 N N . ILE A 1 111 ? 2.599 14.668 -3.511 1.00 87.19 111 ILE A N 1
ATOM 803 C CA . ILE A 1 111 ? 3.042 15.985 -3.988 1.00 87.19 111 ILE A CA 1
ATOM 804 C C . ILE A 1 111 ? 4.518 15.935 -4.409 1.00 87.19 111 ILE A C 1
ATOM 806 O O . ILE A 1 111 ? 4.868 16.461 -5.463 1.00 87.19 111 ILE A O 1
ATOM 810 N N . GLN A 1 112 ? 5.387 15.288 -3.622 1.00 84.38 112 GLN A N 1
ATOM 811 C CA . GLN A 1 112 ? 6.794 15.087 -3.998 1.00 84.38 112 GLN A CA 1
ATOM 812 C C . GLN A 1 112 ? 6.921 14.298 -5.302 1.00 84.38 112 GLN A C 1
ATOM 814 O O . GLN A 1 112 ? 7.702 14.691 -6.171 1.00 84.38 112 GLN A O 1
ATOM 819 N N . PHE A 1 113 ? 6.117 13.240 -5.449 1.00 84.88 113 PHE A N 1
ATOM 820 C CA . PHE A 1 113 ? 6.030 12.470 -6.678 1.00 84.88 113 PHE A CA 1
ATOM 821 C C . PHE A 1 113 ? 5.674 13.379 -7.851 1.00 84.88 113 PHE A C 1
ATOM 823 O O . PHE A 1 113 ? 6.509 13.506 -8.740 1.00 84.88 113 PHE A O 1
ATOM 830 N N . GLU A 1 114 ? 4.542 14.092 -7.825 1.00 82.06 114 GLU A N 1
ATOM 831 C CA . GLU A 1 114 ? 4.083 15.001 -8.896 1.00 82.06 114 GLU A CA 1
ATOM 832 C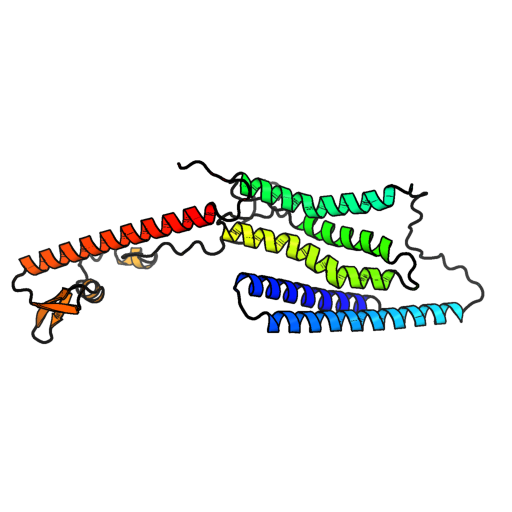 C . GLU A 1 114 ? 5.117 16.081 -9.263 1.00 82.06 114 GLU A C 1
ATOM 834 O O . GLU A 1 114 ? 5.280 16.399 -10.439 1.00 82.06 114 GLU A O 1
ATOM 839 N N . LEU A 1 115 ? 5.887 16.577 -8.288 1.00 81.19 115 LEU A N 1
ATOM 840 C CA . LEU A 1 115 ? 6.959 17.563 -8.491 1.00 81.19 115 LEU A CA 1
ATOM 841 C C . LEU A 1 115 ? 8.283 16.973 -9.012 1.00 81.19 115 LEU A C 1
ATOM 843 O O . LEU A 1 115 ? 9.271 17.698 -9.103 1.00 81.19 115 LEU A O 1
ATOM 847 N N . PHE A 1 116 ? 8.324 15.679 -9.346 1.00 76.69 116 PHE A N 1
ATOM 848 C CA . PHE A 1 116 ? 9.530 14.964 -9.794 1.00 76.69 116 PHE A CA 1
ATOM 849 C C . PHE A 1 116 ? 10.685 15.030 -8.778 1.00 76.69 116 PHE A C 1
ATOM 851 O O . PHE A 1 116 ? 11.858 14.985 -9.151 1.00 76.69 116 PHE A O 1
ATOM 858 N N . ARG A 1 117 ? 10.371 15.137 -7.481 1.00 75.06 117 ARG A N 1
ATOM 859 C CA . ARG A 1 117 ? 11.383 15.157 -6.425 1.00 75.06 117 ARG A CA 1
ATOM 860 C C . ARG A 1 117 ? 11.804 13.727 -6.089 1.00 75.06 117 ARG A C 1
ATOM 862 O O . ARG A 1 117 ? 11.006 12.962 -5.557 1.00 75.06 117 ARG A O 1
ATOM 869 N N . ASP A 1 118 ? 13.061 13.403 -6.371 1.00 69.12 118 ASP A N 1
ATOM 870 C CA . ASP A 1 118 ? 13.694 12.114 -6.067 1.00 69.12 118 ASP A CA 1
ATOM 871 C C . ASP A 1 118 ? 14.907 12.358 -5.140 1.00 69.12 118 ASP A C 1
ATOM 873 O O . ASP A 1 118 ? 15.717 13.241 -5.443 1.00 69.12 118 ASP A O 1
ATOM 877 N N . PRO A 1 119 ? 15.050 11.652 -4.000 1.00 70.62 119 PRO A N 1
ATOM 878 C CA . PRO A 1 119 ? 14.124 10.667 -3.439 1.00 70.62 119 PRO A CA 1
ATOM 879 C C . PRO A 1 119 ? 12.843 11.284 -2.858 1.00 70.62 119 PRO A C 1
ATOM 881 O O . PRO A 1 119 ? 12.849 12.398 -2.327 1.00 70.62 119 PRO A O 1
ATOM 884 N N . ILE A 1 120 ? 11.754 10.514 -2.902 1.00 76.44 120 ILE A N 1
ATOM 885 C CA . ILE A 1 120 ? 10.515 10.793 -2.175 1.00 76.44 120 ILE A CA 1
ATOM 886 C C . ILE A 1 120 ? 10.739 10.426 -0.714 1.00 76.44 120 ILE A C 1
ATOM 888 O O . ILE A 1 120 ? 10.994 9.269 -0.376 1.00 76.44 120 ILE A O 1
ATOM 892 N N . VAL A 1 121 ? 10.613 11.411 0.168 1.00 77.19 121 VAL A N 1
ATOM 893 C CA . VAL A 1 121 ? 10.715 11.183 1.607 1.00 77.19 121 VAL A CA 1
ATOM 894 C C . VAL A 1 121 ? 9.335 10.831 2.143 1.00 77.19 121 VAL A C 1
ATOM 896 O O . VAL A 1 121 ? 8.426 11.666 2.115 1.00 77.19 121 VAL A O 1
ATOM 899 N N . MET A 1 122 ? 9.185 9.610 2.653 1.00 77.38 122 MET A N 1
ATOM 900 C CA . MET A 1 122 ? 7.939 9.120 3.239 1.00 77.38 122 MET A CA 1
ATOM 901 C C . MET A 1 122 ? 8.156 8.783 4.712 1.00 77.38 122 MET A C 1
ATOM 903 O O . MET A 1 122 ? 9.116 8.113 5.064 1.00 77.38 122 MET A O 1
ATOM 907 N N . ILE A 1 123 ? 7.280 9.267 5.591 1.00 77.94 123 ILE A N 1
ATOM 908 C CA . ILE A 1 123 ? 7.349 8.979 7.028 1.00 77.94 123 ILE A CA 1
ATOM 909 C C . ILE A 1 123 ? 6.208 8.010 7.339 1.00 77.94 123 ILE A C 1
ATOM 911 O O . ILE A 1 123 ? 5.057 8.432 7.439 1.00 77.94 123 ILE A O 1
ATOM 915 N N . GLY A 1 124 ? 6.507 6.715 7.458 1.00 78.75 124 GLY A N 1
ATOM 916 C CA . GLY A 1 124 ? 5.493 5.668 7.586 1.00 78.75 124 GLY A CA 1
ATOM 917 C C . GLY A 1 124 ? 4.866 5.593 8.976 1.00 78.75 124 GLY A C 1
ATOM 918 O O . GLY A 1 124 ? 3.681 5.288 9.109 1.00 78.75 124 GLY A O 1
ATOM 919 N N . PHE A 1 125 ? 5.625 5.920 10.028 1.00 83.44 125 PHE A N 1
ATOM 920 C CA . PHE A 1 125 ? 5.140 5.824 11.410 1.00 83.44 125 PHE A CA 1
ATOM 921 C C . PHE A 1 125 ? 3.877 6.668 11.698 1.00 83.44 125 PHE A C 1
ATOM 923 O O . PHE A 1 125 ? 2.917 6.108 12.232 1.00 83.44 125 PHE A O 1
ATOM 930 N N . PRO A 1 126 ? 3.798 7.964 11.325 1.00 85.31 126 PRO A N 1
ATOM 931 C CA . PRO A 1 126 ? 2.568 8.743 11.452 1.00 85.31 126 PRO A CA 1
ATOM 932 C C . PRO A 1 126 ? 1.395 8.128 10.688 1.00 85.31 126 PRO A C 1
ATOM 934 O O . PRO A 1 126 ? 0.307 8.045 11.248 1.00 85.31 126 PRO A O 1
ATOM 937 N N . THR A 1 127 ? 1.609 7.620 9.469 1.00 86.31 127 THR A N 1
ATOM 938 C CA . THR A 1 127 ? 0.555 6.943 8.698 1.00 86.31 127 THR A CA 1
ATOM 939 C C . THR A 1 127 ? 0.013 5.731 9.455 1.00 86.31 127 THR A C 1
ATOM 941 O O . THR A 1 127 ? -1.200 5.589 9.611 1.00 86.31 127 THR A O 1
ATOM 944 N N . LEU A 1 128 ? 0.900 4.892 10.001 1.00 87.00 128 LEU A N 1
ATOM 945 C CA . LEU A 1 128 ? 0.513 3.718 10.784 1.00 87.00 128 LEU A CA 1
ATOM 946 C C . LEU A 1 128 ? -0.319 4.112 12.012 1.00 87.00 128 LEU A C 1
ATOM 948 O O . LEU A 1 128 ? -1.430 3.616 12.204 1.00 87.00 128 LEU A O 1
ATOM 952 N N . VAL A 1 129 ? 0.199 5.035 12.827 1.00 89.06 129 VAL A N 1
ATOM 953 C CA . VAL A 1 129 ? -0.472 5.507 14.048 1.00 89.06 129 VAL A CA 1
ATOM 954 C C . VAL A 1 129 ? -1.805 6.176 13.718 1.00 89.06 129 VAL A C 1
ATOM 956 O O . VAL A 1 129 ? -2.811 5.896 14.369 1.00 89.06 129 VAL A O 1
ATOM 959 N N . GLY A 1 130 ? -1.838 7.014 12.683 1.00 90.00 130 GLY A N 1
ATOM 960 C CA . GLY A 1 130 ? -3.042 7.689 12.215 1.00 90.00 130 GLY A CA 1
ATOM 961 C C . GLY A 1 130 ? -4.135 6.708 11.802 1.00 90.00 130 GLY A C 1
ATOM 962 O O . GLY A 1 130 ? -5.282 6.889 12.200 1.00 90.00 130 GLY A O 1
ATOM 963 N N . GLY A 1 131 ? -3.791 5.638 11.074 1.00 90.75 131 GLY A N 1
ATOM 964 C CA . GLY A 1 131 ? -4.748 4.609 10.649 1.00 90.75 131 GLY A CA 1
ATOM 965 C C . GLY A 1 131 ? -5.393 3.871 11.829 1.00 90.75 131 GLY A C 1
ATOM 966 O O . GLY A 1 131 ? -6.617 3.689 11.864 1.00 90.75 131 GLY A O 1
ATOM 967 N N . TYR A 1 132 ? -4.591 3.520 12.841 1.00 91.81 132 TYR A N 1
ATOM 968 C CA . TYR A 1 132 ? -5.090 2.915 14.080 1.00 91.81 132 TYR A CA 1
ATOM 969 C C . TYR A 1 132 ? -5.973 3.872 14.883 1.00 91.81 132 TYR A C 1
ATOM 971 O O . TYR A 1 132 ? -7.078 3.495 15.273 1.00 91.81 132 TYR A O 1
ATOM 979 N N . LEU A 1 133 ? -5.522 5.110 15.105 1.00 92.38 133 LEU A N 1
ATOM 980 C CA . LEU A 1 133 ? -6.280 6.111 15.858 1.00 92.38 133 LEU A CA 1
ATOM 981 C C . LEU A 1 133 ? -7.597 6.463 15.165 1.00 92.38 133 LEU A C 1
ATOM 983 O O . LEU A 1 133 ? -8.640 6.506 15.815 1.00 92.38 133 LEU A O 1
ATOM 987 N N . LEU A 1 134 ? -7.572 6.654 13.845 1.00 93.81 134 LEU A N 1
ATOM 988 C CA . LEU A 1 134 ? -8.761 6.951 13.054 1.00 93.81 134 LEU A CA 1
ATOM 989 C C . LEU A 1 134 ? -9.800 5.843 13.221 1.00 93.81 134 LEU A C 1
ATOM 991 O O . LEU A 1 134 ? -10.951 6.115 13.563 1.00 93.81 134 LEU A O 1
ATOM 995 N N . THR A 1 135 ? -9.373 4.592 13.054 1.00 93.88 135 THR A N 1
ATOM 996 C CA . THR A 1 135 ? -10.254 3.432 13.210 1.00 93.88 135 THR A CA 1
ATOM 997 C C . THR A 1 135 ? -10.778 3.327 14.635 1.00 93.88 135 THR A C 1
ATOM 999 O O . THR A 1 135 ? -11.970 3.090 14.825 1.00 93.88 135 THR A O 1
ATOM 1002 N N . PHE A 1 136 ? -9.928 3.547 15.640 1.00 92.88 136 PHE A N 1
ATOM 1003 C CA . PHE A 1 136 ? -10.322 3.527 17.044 1.00 92.88 136 PHE A CA 1
ATOM 1004 C C . PHE A 1 136 ? -11.406 4.568 17.343 1.00 92.88 136 PHE A C 1
ATOM 1006 O O . PHE A 1 136 ? -12.465 4.202 17.846 1.00 92.88 136 PHE A O 1
ATOM 1013 N N . PHE A 1 137 ? -11.186 5.843 17.004 1.00 91.44 137 PHE A N 1
ATOM 1014 C CA . PHE A 1 137 ? -12.129 6.918 17.325 1.00 91.44 137 PHE A CA 1
ATOM 1015 C C . PHE A 1 137 ? -13.451 6.792 16.565 1.00 91.44 137 PHE A C 1
ATOM 1017 O O . PHE A 1 137 ? -14.511 7.021 17.149 1.00 91.44 137 PHE A O 1
ATOM 1024 N N . VAL A 1 138 ? -13.411 6.386 15.291 1.00 91.12 138 VAL A N 1
ATOM 1025 C CA . VAL A 1 138 ? -14.630 6.122 14.511 1.00 91.12 138 VAL A CA 1
ATOM 1026 C C . VAL A 1 138 ? -15.396 4.945 15.111 1.00 91.12 138 VAL A C 1
ATOM 1028 O O . VAL A 1 138 ? -16.597 5.050 15.355 1.00 91.12 138 VAL A O 1
ATOM 1031 N N . SER A 1 139 ? -14.708 3.845 15.421 1.00 90.31 139 SER A N 1
ATOM 1032 C CA . SER A 1 139 ? -15.350 2.655 15.987 1.00 90.31 139 SER A CA 1
ATOM 1033 C C . SER A 1 139 ? -15.928 2.937 17.366 1.00 90.31 139 SER A C 1
ATOM 1035 O O . SER A 1 139 ? -17.063 2.558 17.625 1.00 90.31 139 SER A O 1
ATOM 1037 N N . ALA A 1 140 ? -15.196 3.655 18.223 1.00 87.94 140 ALA A N 1
ATOM 1038 C CA . ALA A 1 140 ? -15.652 4.056 19.550 1.00 87.94 140 ALA A CA 1
ATOM 1039 C C . ALA A 1 140 ? -16.931 4.904 19.494 1.00 87.94 140 ALA A C 1
ATOM 1041 O O . ALA A 1 140 ? -17.776 4.774 20.374 1.00 87.94 140 ALA A O 1
ATOM 1042 N N . LEU A 1 141 ? -17.102 5.729 18.454 1.00 89.25 141 LEU A N 1
ATOM 1043 C CA . LEU A 1 141 ? -18.335 6.482 18.229 1.00 89.25 141 LEU A CA 1
ATOM 1044 C C . LEU A 1 141 ? -19.490 5.569 17.786 1.00 89.25 141 LEU A C 1
ATOM 1046 O O . LEU A 1 141 ? -20.592 5.676 18.318 1.00 89.25 141 LEU A O 1
ATOM 1050 N N . VAL A 1 142 ? -19.238 4.664 16.836 1.00 88.06 142 VAL A N 1
ATOM 1051 C CA . VAL A 1 142 ? -20.2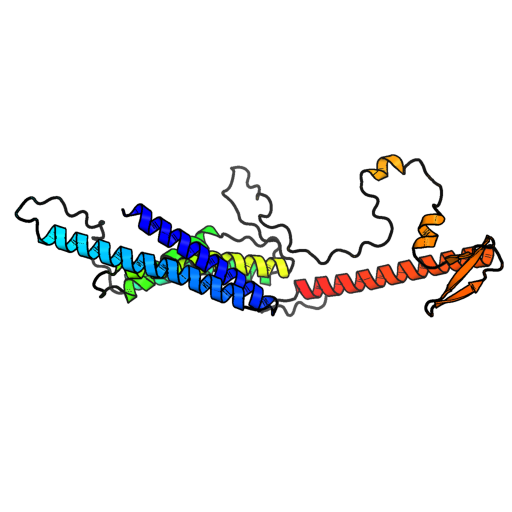59 3.774 16.250 1.00 88.06 142 VAL A CA 1
ATOM 1052 C C . VAL A 1 142 ? -20.775 2.749 17.260 1.00 88.06 142 VAL A C 1
ATOM 1054 O O . VAL A 1 142 ? -21.976 2.489 17.329 1.00 88.06 142 VAL A O 1
ATOM 1057 N N . VAL A 1 143 ? -19.881 2.169 18.061 1.00 88.94 143 VAL A N 1
ATOM 1058 C CA . VAL A 1 143 ? -20.216 1.090 19.004 1.00 88.94 143 VAL A CA 1
ATOM 1059 C C . VAL A 1 143 ? -20.473 1.594 20.423 1.00 88.94 143 VAL A C 1
ATOM 1061 O O . VAL A 1 143 ? -20.636 0.781 21.327 1.00 88.94 143 VAL A O 1
ATOM 1064 N N . ALA A 1 144 ? -20.546 2.914 20.634 1.00 86.12 144 ALA A N 1
ATOM 1065 C CA . ALA A 1 144 ? -20.700 3.532 21.956 1.00 86.12 144 ALA A CA 1
ATOM 1066 C C . ALA A 1 144 ? -21.882 2.966 22.762 1.00 86.12 144 ALA A C 1
ATOM 1068 O O . ALA A 1 144 ? -21.780 2.789 23.972 1.00 86.12 144 ALA A O 1
ATOM 1069 N N . ASN A 1 145 ? -22.985 2.640 22.081 1.00 85.31 145 ASN A N 1
ATOM 1070 C CA . ASN A 1 145 ? -24.216 2.136 22.699 1.00 85.31 145 ASN A CA 1
ATOM 1071 C C . ASN A 1 145 ? -24.282 0.600 22.777 1.00 85.31 145 ASN A C 1
ATOM 1073 O O . ASN A 1 145 ? -25.320 0.036 23.124 1.00 85.31 145 ASN A O 1
ATOM 1077 N N . TRP A 1 146 ? -23.218 -0.110 22.398 1.00 86.38 146 TRP A N 1
ATOM 1078 C CA . TRP A 1 146 ? -23.199 -1.569 22.452 1.00 86.38 146 TRP A CA 1
ATOM 1079 C C . TRP A 1 146 ? -22.979 -2.048 23.884 1.00 86.38 146 TRP A C 1
ATOM 1081 O O . TRP A 1 146 ? -22.287 -1.415 24.671 1.00 86.38 146 TRP A O 1
ATOM 1091 N N . ARG A 1 147 ? -23.508 -3.232 24.211 1.00 82.56 147 ARG A N 1
ATOM 1092 C CA . ARG A 1 147 ? -23.327 -3.839 25.543 1.00 82.56 147 ARG A CA 1
ATOM 1093 C C . ARG A 1 147 ? -21.860 -4.120 25.891 1.00 82.56 147 ARG A C 1
ATOM 1095 O O . ARG A 1 147 ? -21.513 -4.138 27.063 1.00 82.56 147 ARG A O 1
ATOM 1102 N N . ILE A 1 148 ? -21.020 -4.388 24.888 1.00 83.56 148 ILE A N 1
ATOM 1103 C CA . ILE A 1 148 ? -19.586 -4.664 25.058 1.00 83.56 148 ILE A CA 1
ATOM 1104 C C . ILE A 1 148 ? -18.815 -3.895 23.967 1.00 83.56 148 ILE A C 1
ATOM 1106 O O . ILE A 1 148 ? -18.390 -4.488 22.972 1.00 83.56 148 ILE A O 1
ATOM 1110 N N . PRO A 1 149 ? -18.662 -2.566 24.108 1.00 82.06 149 PRO A N 1
ATOM 1111 C CA . PRO A 1 149 ? -18.145 -1.703 23.042 1.00 82.06 149 PRO A CA 1
ATOM 1112 C C . PRO A 1 149 ? -16.691 -2.038 22.681 1.00 82.06 149 PRO A C 1
ATOM 1114 O O . PRO A 1 149 ? -16.321 -2.051 21.510 1.00 82.06 149 PRO A O 1
ATOM 1117 N N . TRP A 1 150 ? -15.882 -2.415 23.675 1.00 86.06 150 TRP A N 1
ATOM 1118 C CA . TRP A 1 150 ? -14.472 -2.768 23.496 1.00 86.06 150 TRP A CA 1
ATOM 1119 C C . TRP A 1 150 ? -14.232 -3.927 22.527 1.00 86.06 150 TRP A C 1
ATOM 1121 O O . TRP A 1 150 ? -13.247 -3.901 21.792 1.00 86.06 150 TRP A O 1
ATOM 1131 N N . VAL A 1 151 ? -15.126 -4.920 22.477 1.00 86.94 151 VAL A N 1
ATOM 1132 C CA . VAL A 1 151 ? -14.997 -6.015 21.504 1.00 86.94 151 VAL A CA 1
ATOM 1133 C C . VAL A 1 151 ? -15.176 -5.476 20.088 1.00 86.94 151 VAL A C 1
ATOM 1135 O O . VAL A 1 151 ? -14.360 -5.774 19.222 1.00 86.94 151 VAL A O 1
ATOM 1138 N N . GLY A 1 152 ? -16.198 -4.643 19.862 1.00 86.81 152 GLY A N 1
ATOM 1139 C CA . GLY A 1 152 ? -16.449 -4.025 18.558 1.00 86.81 152 GLY A CA 1
ATOM 1140 C C . GLY A 1 152 ? -15.269 -3.176 18.082 1.00 86.81 152 GLY A C 1
ATOM 1141 O O . GLY A 1 152 ? -14.852 -3.297 16.933 1.00 86.81 152 GLY A O 1
ATOM 1142 N N . ILE A 1 153 ? -14.670 -2.393 18.987 1.00 89.50 153 ILE A N 1
ATOM 1143 C CA . ILE A 1 153 ? -13.468 -1.598 18.695 1.00 89.50 153 ILE A CA 1
ATOM 1144 C C . ILE A 1 153 ? -12.294 -2.500 18.287 1.00 89.50 153 ILE A C 1
ATOM 1146 O O . ILE A 1 153 ? -11.655 -2.237 17.273 1.00 89.50 153 ILE A O 1
ATOM 1150 N N . MET A 1 154 ? -12.010 -3.570 19.038 1.00 88.94 154 MET A N 1
ATOM 1151 C CA . MET A 1 154 ? -10.883 -4.469 18.738 1.00 88.94 154 MET A CA 1
ATOM 1152 C C . MET A 1 154 ? -11.062 -5.211 17.413 1.00 88.94 154 MET A C 1
ATOM 1154 O O . MET A 1 154 ? -10.116 -5.336 16.639 1.00 88.94 154 MET A O 1
ATOM 1158 N N . VAL A 1 155 ? -12.286 -5.653 17.124 1.00 90.56 155 VAL A N 1
ATOM 1159 C CA . VAL A 1 155 ? -12.641 -6.266 15.839 1.00 90.56 155 VAL A CA 1
ATOM 1160 C C . VAL A 1 155 ? -12.413 -5.278 14.695 1.00 90.56 155 VAL A C 1
ATOM 1162 O O . VAL A 1 155 ? -11.765 -5.629 13.711 1.00 90.56 155 VAL A O 1
ATOM 1165 N N . ALA A 1 156 ? -12.874 -4.033 14.830 1.00 91.62 156 ALA A N 1
ATOM 1166 C CA . ALA A 1 156 ? -12.673 -3.007 13.811 1.00 91.62 156 ALA A CA 1
ATOM 1167 C C . ALA A 1 156 ? -11.191 -2.648 13.624 1.00 91.62 156 ALA A C 1
ATOM 1169 O O . ALA A 1 156 ? -10.728 -2.517 12.492 1.00 91.62 156 ALA A O 1
ATOM 1170 N N . LEU A 1 157 ? -10.414 -2.554 14.706 1.00 91.38 157 LEU A N 1
ATOM 1171 C CA . LEU A 1 157 ? -8.966 -2.352 14.623 1.00 91.38 157 LEU A CA 1
ATOM 1172 C C . LEU A 1 157 ? -8.273 -3.496 13.872 1.00 91.38 157 LEU A C 1
ATOM 1174 O O . LEU A 1 157 ? -7.402 -3.228 13.050 1.00 91.38 157 LEU A O 1
ATOM 1178 N N . ALA A 1 158 ? -8.675 -4.747 14.107 1.00 89.06 158 ALA A N 1
ATOM 1179 C CA . ALA A 1 158 ? -8.091 -5.907 13.439 1.00 89.06 158 ALA A CA 1
ATOM 1180 C C . ALA A 1 158 ? -8.477 -6.006 11.952 1.00 89.06 158 ALA A C 1
ATOM 1182 O O . ALA A 1 158 ? -7.632 -6.336 11.125 1.00 89.06 158 ALA A O 1
ATOM 1183 N N . PHE A 1 159 ? -9.734 -5.710 11.603 1.00 90.88 159 PHE A N 1
ATOM 1184 C CA . PHE A 1 159 ? -10.229 -5.815 10.225 1.00 90.88 159 PHE A CA 1
ATOM 1185 C C . PHE A 1 159 ? -9.935 -4.603 9.349 1.00 90.88 159 PHE A C 1
ATOM 1187 O O . PHE A 1 159 ? -9.757 -4.753 8.146 1.00 90.88 159 PHE A O 1
ATOM 1194 N N . ILE A 1 160 ? -9.958 -3.407 9.928 1.00 91.56 160 ILE A N 1
ATOM 1195 C CA . ILE A 1 160 ? -9.886 -2.145 9.188 1.00 91.56 160 ILE A CA 1
ATOM 1196 C C . ILE A 1 160 ? -8.611 -1.412 9.568 1.00 91.56 160 ILE A C 1
ATOM 1198 O O . ILE A 1 160 ? -7.844 -1.040 8.690 1.00 91.56 160 ILE A O 1
ATOM 1202 N N . GLY A 1 161 ? -8.358 -1.242 10.867 1.00 88.81 161 GLY A N 1
ATOM 1203 C CA . GLY A 1 161 ? -7.257 -0.413 11.358 1.00 88.81 161 GLY A CA 1
ATOM 1204 C C . GLY A 1 161 ? -5.894 -0.900 10.893 1.00 88.81 161 GLY A C 1
ATOM 1205 O O . GLY A 1 161 ? -5.133 -0.120 10.328 1.00 88.81 161 GLY A O 1
ATOM 1206 N N . SER A 1 162 ? -5.606 -2.188 11.071 1.00 87.56 162 SER A N 1
ATOM 1207 C CA . SER A 1 162 ? -4.334 -2.768 10.645 1.00 87.56 162 SER A CA 1
ATOM 1208 C C . SER A 1 162 ? -4.145 -2.753 9.125 1.00 87.56 162 SER A C 1
ATOM 1210 O O . SER A 1 162 ? -3.119 -2.218 8.697 1.00 87.56 162 SER A O 1
ATOM 1212 N N . PRO A 1 163 ? -5.099 -3.220 8.289 1.00 86.69 163 PRO A N 1
ATOM 1213 C CA . PRO A 1 163 ? -4.967 -3.066 6.842 1.00 86.69 163 PRO A CA 1
ATOM 1214 C C . PRO A 1 163 ? -4.831 -1.607 6.407 1.00 86.69 163 PRO A C 1
ATOM 1216 O O . PRO A 1 163 ? -3.947 -1.299 5.619 1.00 86.69 163 PRO A O 1
ATOM 1219 N N . LEU A 1 164 ? -5.634 -0.686 6.947 1.00 87.81 164 LEU A N 1
ATOM 1220 C CA . LEU A 1 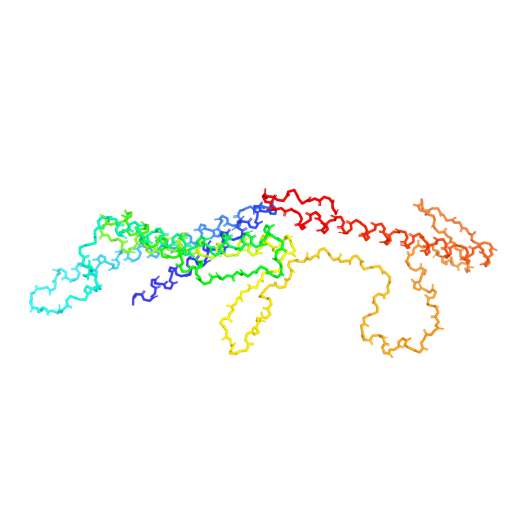164 ? -5.581 0.738 6.598 1.00 87.81 164 LEU A CA 1
ATOM 1221 C C . LEU A 1 164 ? -4.229 1.373 6.948 1.00 87.81 164 LEU A C 1
ATOM 1223 O O . LEU A 1 164 ? -3.671 2.138 6.158 1.00 87.81 164 LEU A O 1
ATOM 1227 N N . ALA A 1 165 ? -3.703 1.057 8.132 1.00 85.88 165 ALA A N 1
ATOM 1228 C CA . ALA A 1 165 ? -2.405 1.523 8.592 1.00 85.88 165 ALA A CA 1
ATOM 1229 C C . ALA A 1 165 ? -1.284 1.002 7.676 1.00 85.88 165 ALA A C 1
ATOM 1231 O O . ALA A 1 165 ? -0.426 1.770 7.244 1.00 85.88 165 ALA A O 1
ATOM 1232 N N . TRP A 1 166 ? -1.300 -0.293 7.359 1.00 84.50 166 TRP A N 1
ATOM 1233 C CA . TRP A 1 166 ? -0.196 -0.964 6.671 1.00 84.50 166 TRP A CA 1
ATOM 1234 C C . TRP A 1 166 ? -0.224 -0.778 5.146 1.00 84.50 166 TRP A C 1
ATOM 1236 O O . TRP A 1 166 ? 0.799 -0.492 4.515 1.00 84.50 166 TRP A O 1
ATOM 1246 N N . LEU A 1 167 ? -1.408 -0.880 4.538 1.00 83.06 167 LEU A N 1
ATOM 1247 C CA . LEU A 1 167 ? -1.609 -0.675 3.102 1.00 83.06 167 LEU A CA 1
ATOM 1248 C C . LEU A 1 167 ? -1.459 0.791 2.708 1.00 83.06 167 LEU A C 1
ATOM 1250 O O . LEU A 1 167 ? -0.965 1.076 1.621 1.00 83.06 167 LEU A O 1
ATOM 1254 N N . GLY A 1 168 ? -1.804 1.717 3.610 1.00 81.75 168 GLY A N 1
ATOM 1255 C CA . GLY A 1 168 ? -1.629 3.150 3.380 1.00 81.75 168 GLY A CA 1
ATOM 1256 C C . GLY A 1 168 ? -0.185 3.540 3.056 1.00 81.75 168 GLY A C 1
ATOM 1257 O O . GLY A 1 168 ? 0.023 4.457 2.276 1.00 81.75 168 GLY A O 1
ATOM 1258 N N . ASN A 1 169 ? 0.809 2.826 3.592 1.00 81.06 169 ASN A N 1
ATOM 1259 C CA . ASN A 1 169 ? 2.216 3.065 3.264 1.00 81.06 169 ASN A CA 1
ATOM 1260 C C . ASN A 1 169 ? 2.680 2.203 2.075 1.00 81.06 169 ASN A C 1
ATOM 1262 O O . ASN A 1 169 ? 3.235 2.702 1.098 1.00 81.06 169 ASN A O 1
ATOM 1266 N N . SER A 1 170 ? 2.411 0.896 2.128 1.00 79.50 170 SER A N 1
ATOM 1267 C CA . SER A 1 170 ? 2.955 -0.064 1.156 1.00 79.50 170 SER A CA 1
ATOM 1268 C C . SER A 1 170 ? 2.440 0.132 -0.273 1.00 79.50 170 SER A C 1
ATOM 1270 O O . SER A 1 170 ? 3.221 -0.018 -1.213 1.00 79.50 170 SER A O 1
ATOM 1272 N N . VAL A 1 171 ? 1.171 0.512 -0.461 1.00 81.75 171 VAL A N 1
ATOM 1273 C CA . VAL A 1 171 ? 0.604 0.759 -1.800 1.00 81.75 171 VAL A CA 1
ATOM 1274 C C . VAL A 1 171 ? 1.273 1.961 -2.463 1.00 81.75 171 VAL A C 1
ATOM 1276 O O . VAL A 1 171 ? 1.642 1.886 -3.633 1.00 81.75 171 VAL A O 1
ATOM 1279 N N . PHE A 1 172 ? 1.490 3.044 -1.716 1.00 82.81 172 PHE A N 1
ATOM 1280 C CA . PHE A 1 172 ? 2.164 4.236 -2.233 1.00 82.81 172 PHE A CA 1
ATOM 1281 C C . PHE A 1 172 ? 3.632 3.953 -2.555 1.00 82.81 172 PHE A C 1
ATOM 1283 O O . PHE A 1 172 ? 4.089 4.315 -3.634 1.00 82.81 172 PHE A O 1
ATOM 1290 N N . ILE A 1 173 ? 4.349 3.236 -1.682 1.00 78.62 173 ILE A N 1
ATOM 1291 C CA . ILE A 1 173 ? 5.736 2.825 -1.950 1.00 78.62 173 ILE A CA 1
ATOM 1292 C C . ILE A 1 173 ? 5.818 1.990 -3.234 1.00 78.62 173 ILE A C 1
ATOM 1294 O O . ILE A 1 173 ? 6.634 2.288 -4.105 1.00 78.62 173 ILE A O 1
ATOM 1298 N N . LYS A 1 174 ? 4.955 0.973 -3.384 1.00 75.44 174 LYS A N 1
ATOM 1299 C CA . LYS A 1 174 ? 4.892 0.142 -4.599 1.00 75.44 174 LYS A CA 1
ATOM 1300 C C . LYS A 1 174 ? 4.605 0.988 -5.841 1.00 75.44 174 LYS A C 1
ATOM 1302 O O . LYS A 1 174 ? 5.299 0.842 -6.844 1.00 75.44 174 LYS A O 1
ATOM 1307 N N . HIS A 1 175 ? 3.631 1.892 -5.761 1.00 83.06 175 HIS A N 1
ATOM 1308 C CA . HIS A 1 175 ? 3.269 2.783 -6.859 1.00 83.06 175 HIS A CA 1
ATOM 1309 C C . HIS A 1 175 ? 4.432 3.699 -7.277 1.00 83.06 175 HIS A C 1
ATOM 1311 O O . HIS A 1 175 ? 4.783 3.758 -8.453 1.00 83.06 175 HIS A O 1
ATOM 1317 N N . PHE A 1 176 ? 5.087 4.375 -6.330 1.00 79.81 176 PHE A N 1
ATOM 1318 C CA . PHE A 1 176 ? 6.207 5.268 -6.636 1.00 79.81 176 PHE A CA 1
ATOM 1319 C C . PHE A 1 176 ? 7.420 4.521 -7.199 1.00 79.81 176 PHE A C 1
ATOM 1321 O O . PHE A 1 176 ? 8.021 4.979 -8.173 1.00 79.81 176 PHE A O 1
ATOM 1328 N N . ASN A 1 177 ? 7.729 3.343 -6.649 1.00 73.06 177 ASN A N 1
ATOM 1329 C CA . ASN A 1 177 ? 8.800 2.490 -7.157 1.00 73.06 177 ASN A CA 1
ATOM 1330 C C . ASN A 1 177 ? 8.506 1.986 -8.578 1.00 73.06 177 ASN A C 1
ATOM 1332 O O . ASN A 1 177 ? 9.417 1.951 -9.403 1.00 73.06 177 ASN A O 1
ATOM 1336 N N . HIS A 1 178 ? 7.249 1.646 -8.889 1.00 74.31 178 HIS A N 1
ATOM 1337 C CA . HIS A 1 178 ? 6.827 1.293 -10.250 1.00 74.31 178 HIS A CA 1
ATOM 1338 C C . HIS A 1 178 ? 7.076 2.443 -11.244 1.00 74.31 178 HIS A C 1
ATOM 1340 O O . HIS A 1 178 ? 7.497 2.216 -12.376 1.00 74.31 178 HIS A O 1
ATOM 1346 N N . HIS A 1 179 ? 6.918 3.688 -10.793 1.00 75.25 179 HIS A N 1
ATOM 1347 C CA . HIS A 1 179 ? 7.233 4.895 -11.562 1.00 75.25 179 HIS A CA 1
ATOM 1348 C C . HIS A 1 179 ? 8.684 5.379 -11.396 1.00 75.25 179 HIS A C 1
ATOM 1350 O O . HIS A 1 179 ? 8.985 6.558 -11.607 1.00 75.25 179 HIS A O 1
ATOM 1356 N N . LEU A 1 180 ? 9.599 4.464 -11.048 1.00 66.81 180 LEU A N 1
ATOM 1357 C CA . LEU A 1 180 ? 11.050 4.672 -10.964 1.00 66.81 180 LEU A CA 1
ATOM 1358 C C . LEU A 1 180 ? 11.483 5.795 -10.006 1.00 66.81 180 LEU A C 1
ATOM 1360 O O . LEU A 1 180 ? 12.583 6.328 -10.151 1.00 66.81 180 LEU A O 1
ATOM 1364 N N . SER A 1 181 ? 10.634 6.160 -9.044 1.00 66.62 181 SER A N 1
ATOM 1365 C CA . SER A 1 181 ? 10.957 7.134 -7.999 1.00 66.62 181 SER A CA 1
ATOM 1366 C C . SER A 1 181 ? 11.444 6.393 -6.759 1.00 66.62 181 SER A C 1
ATOM 1368 O O . SER A 1 181 ? 10.809 5.433 -6.327 1.00 66.62 181 SER A O 1
ATOM 1370 N N . THR A 1 182 ? 12.567 6.820 -6.184 1.00 68.94 182 THR A N 1
ATOM 1371 C CA . THR A 1 182 ? 13.144 6.168 -5.005 1.00 68.94 182 THR A CA 1
ATOM 1372 C C . THR A 1 182 ? 12.418 6.657 -3.761 1.00 68.94 182 THR A C 1
ATOM 1374 O O . THR A 1 182 ? 12.355 7.862 -3.523 1.00 68.94 182 THR A O 1
ATOM 1377 N N . VAL A 1 183 ? 11.893 5.748 -2.938 1.00 62.38 183 VAL A N 1
ATOM 1378 C CA . VAL A 1 183 ? 11.290 6.114 -1.648 1.00 62.38 183 VAL A CA 1
ATOM 1379 C C . VAL A 1 183 ? 12.283 5.880 -0.513 1.00 62.38 183 VAL A C 1
ATOM 1381 O O . VAL A 1 183 ? 12.836 4.791 -0.363 1.00 62.38 183 VAL A O 1
ATOM 1384 N N . VAL A 1 184 ? 12.497 6.907 0.307 1.00 70.06 184 VAL A N 1
ATOM 1385 C CA . VAL A 1 184 ? 13.363 6.858 1.491 1.00 70.06 184 VAL A CA 1
ATOM 1386 C C . VAL A 1 184 ? 12.530 7.172 2.728 1.00 70.06 184 VAL A C 1
ATOM 1388 O O . VAL A 1 184 ? 11.779 8.150 2.751 1.00 70.06 184 VAL A O 1
ATOM 1391 N N . GLU A 1 185 ? 12.687 6.370 3.781 1.00 62.22 185 GLU A N 1
ATOM 1392 C CA . GLU A 1 185 ? 12.075 6.636 5.081 1.00 62.22 185 GLU A CA 1
ATOM 1393 C C . GLU A 1 185 ? 13.135 7.144 6.069 1.00 62.22 185 GLU A C 1
ATOM 1395 O O . GLU A 1 185 ? 14.140 6.468 6.310 1.00 62.22 185 GLU A O 1
ATOM 1400 N N . PRO A 1 186 ? 12.955 8.340 6.654 1.00 59.91 186 PRO A N 1
ATOM 1401 C CA . PRO A 1 186 ? 13.920 8.895 7.585 1.00 59.91 186 PRO A CA 1
ATOM 1402 C C . PRO A 1 186 ? 13.789 8.193 8.942 1.00 59.91 186 PRO A C 1
ATOM 1404 O O . PRO A 1 186 ? 13.023 8.611 9.810 1.00 59.91 186 PRO A O 1
ATOM 1407 N N . VAL A 1 187 ? 14.561 7.129 9.159 1.00 53.38 187 VAL A N 1
ATOM 1408 C CA . VAL A 1 187 ? 14.708 6.530 10.491 1.00 53.38 187 VAL A CA 1
ATOM 1409 C C . VAL A 1 187 ? 15.596 7.456 11.317 1.00 53.38 187 VAL A C 1
ATOM 1411 O O . VAL A 1 187 ? 16.777 7.566 11.020 1.00 53.38 187 VAL A O 1
ATOM 1414 N N . SER A 1 188 ? 14.993 8.149 12.295 1.00 45.47 188 SER A N 1
ATOM 1415 C CA . SER A 1 188 ? 15.592 8.989 13.353 1.00 45.47 188 SER A CA 1
ATOM 1416 C C . SER A 1 188 ? 16.998 9.547 13.084 1.00 45.47 188 SER A C 1
ATOM 1418 O O . SER A 1 188 ? 17.975 8.804 13.049 1.00 45.47 188 SER A O 1
ATOM 1420 N N . ARG A 1 189 ? 17.113 10.885 13.026 1.00 42.50 189 ARG A N 1
ATOM 1421 C CA . ARG A 1 189 ? 18.389 11.620 12.949 1.00 42.50 189 ARG A CA 1
ATOM 1422 C C . ARG A 1 189 ? 19.409 11.066 13.955 1.00 42.50 189 ARG A C 1
ATOM 1424 O O . ARG A 1 189 ? 19.446 11.483 15.114 1.00 42.50 189 ARG A O 1
ATOM 1431 N N . THR A 1 190 ? 20.327 10.218 13.501 1.00 39.31 190 THR A N 1
ATOM 1432 C CA . THR A 1 190 ? 21.658 10.181 14.100 1.00 39.31 190 THR A CA 1
ATOM 1433 C C . THR A 1 190 ? 22.235 11.591 13.952 1.00 39.31 190 THR A C 1
ATOM 1435 O O . THR A 1 190 ? 21.978 12.281 12.963 1.00 39.31 190 THR A O 1
ATOM 1438 N N . LYS A 1 191 ? 22.964 12.065 14.970 1.00 42.66 191 LYS A N 1
ATOM 1439 C CA . LYS A 1 191 ? 23.461 13.450 15.153 1.00 42.66 191 LYS A CA 1
ATOM 1440 C C . LYS A 1 191 ? 24.252 14.070 13.972 1.00 42.66 191 LYS A C 1
ATOM 1442 O O . LYS A 1 191 ? 24.749 15.180 14.115 1.00 42.66 191 LYS A O 1
ATOM 1447 N N . LYS A 1 192 ? 24.379 13.391 12.830 1.00 41.91 192 LYS A N 1
ATOM 1448 C CA . LYS A 1 192 ? 25.135 13.811 11.644 1.00 41.91 192 LYS A CA 1
ATOM 1449 C C . LYS A 1 192 ? 24.296 14.103 10.394 1.00 41.91 192 LYS A C 1
ATOM 1451 O O . LYS A 1 192 ? 24.868 14.502 9.393 1.00 41.91 192 LYS A O 1
ATOM 1456 N N . GLY A 1 193 ? 22.967 13.969 10.434 1.00 44.84 193 GLY A N 1
ATOM 1457 C CA . GLY A 1 193 ? 22.119 14.380 9.302 1.00 44.84 193 GLY A CA 1
ATOM 1458 C C . GLY A 1 193 ? 22.253 13.517 8.040 1.00 44.84 193 GLY A C 1
ATOM 1459 O O . GLY A 1 193 ? 21.748 13.907 6.992 1.00 44.84 193 GLY A O 1
ATOM 1460 N N . GLU A 1 194 ? 22.893 12.352 8.136 1.00 37.66 194 GLU A N 1
ATOM 1461 C CA . GLU A 1 194 ? 22.956 11.383 7.044 1.00 37.66 194 GLU A CA 1
ATOM 1462 C C . GLU A 1 194 ? 21.636 10.607 6.971 1.00 37.66 194 GLU A C 1
ATOM 1464 O O . GLU A 1 194 ? 21.219 9.958 7.934 1.00 37.66 194 GLU A O 1
ATOM 1469 N N . TYR A 1 195 ? 20.965 10.702 5.822 1.00 45.66 195 TYR A N 1
ATOM 1470 C CA . TYR A 1 195 ? 19.859 9.820 5.468 1.00 45.66 195 TYR A CA 1
ATOM 1471 C C . TYR A 1 195 ? 20.432 8.409 5.297 1.00 45.66 195 TYR A C 1
ATOM 1473 O O . TYR A 1 195 ? 21.353 8.219 4.505 1.00 45.66 195 TYR A O 1
ATOM 1481 N N . ARG A 1 196 ? 19.934 7.431 6.064 1.00 46.62 196 ARG A N 1
ATOM 1482 C CA . ARG A 1 196 ? 20.292 6.022 5.849 1.00 46.62 196 ARG A CA 1
ATOM 1483 C C . ARG A 1 196 ? 19.674 5.497 4.554 1.00 46.62 196 ARG A C 1
ATOM 1485 O O . ARG A 1 196 ? 18.671 6.032 4.085 1.00 46.62 196 ARG A O 1
ATOM 1492 N N . ASP A 1 197 ? 20.320 4.455 4.036 1.00 43.59 197 ASP A N 1
ATOM 1493 C CA . ASP A 1 197 ? 20.063 3.781 2.764 1.00 43.59 197 ASP A CA 1
ATOM 1494 C C . ASP A 1 197 ? 18.571 3.589 2.431 1.00 43.59 197 ASP A C 1
ATOM 1496 O O . ASP A 1 197 ? 17.759 3.342 3.331 1.00 43.59 197 ASP A O 1
ATOM 1500 N N . PRO A 1 198 ? 18.193 3.674 1.139 1.00 42.97 198 PRO A N 1
ATOM 1501 C CA . PRO A 1 198 ? 16.820 3.457 0.695 1.00 42.97 198 PRO A CA 1
ATOM 1502 C C . PRO A 1 198 ? 16.317 2.086 1.167 1.00 42.97 198 PRO A C 1
ATOM 1504 O O . PRO A 1 198 ? 16.911 1.055 0.861 1.00 42.97 198 PRO A O 1
ATOM 1507 N N . ILE A 1 199 ? 15.198 2.076 1.904 1.00 45.16 199 ILE A N 1
ATOM 1508 C CA . ILE A 1 199 ? 14.601 0.855 2.482 1.00 45.16 199 ILE A CA 1
ATOM 1509 C C . ILE A 1 199 ? 14.139 -0.118 1.385 1.00 45.16 199 ILE A C 1
ATOM 1511 O O . ILE A 1 199 ? 14.040 -1.321 1.618 1.00 45.16 199 ILE A O 1
ATOM 1515 N N . VAL A 1 200 ? 13.904 0.382 0.170 1.00 46.94 200 VAL A N 1
ATOM 1516 C CA . VAL A 1 200 ? 13.593 -0.432 -1.004 1.00 46.94 200 VAL A CA 1
ATOM 1517 C C . VAL A 1 200 ? 14.360 0.143 -2.193 1.00 46.94 200 VAL A C 1
ATOM 1519 O O . VAL A 1 200 ? 14.024 1.211 -2.703 1.00 46.94 200 VAL A O 1
ATOM 1522 N N . SER A 1 201 ? 15.424 -0.550 -2.609 1.00 42.41 201 SER A N 1
ATOM 1523 C CA . SER A 1 201 ? 16.098 -0.282 -3.885 1.00 42.41 201 SER A CA 1
ATOM 1524 C C . SER A 1 201 ? 15.082 -0.427 -5.021 1.00 42.41 201 SER A C 1
ATOM 1526 O O . SER A 1 201 ? 14.194 -1.275 -4.915 1.00 42.41 201 SER A O 1
ATOM 1528 N N . ARG A 1 202 ? 15.190 0.430 -6.050 1.00 46.06 202 ARG A N 1
ATOM 1529 C CA . ARG A 1 202 ? 14.271 0.544 -7.201 1.00 46.06 202 ARG A CA 1
ATOM 1530 C C . ARG A 1 202 ? 13.553 -0.775 -7.492 1.00 46.06 202 ARG A C 1
ATOM 1532 O O . ARG A 1 202 ? 14.211 -1.775 -7.774 1.00 46.06 202 ARG A O 1
ATOM 1539 N N . GLY A 1 203 ? 12.216 -0.744 -7.502 1.00 41.78 203 GLY A N 1
ATOM 1540 C CA . GLY A 1 203 ? 11.463 -1.746 -8.255 1.00 41.78 203 GLY A CA 1
ATOM 1541 C C . GLY A 1 203 ? 12.079 -1.799 -9.647 1.00 41.78 203 GLY A C 1
ATOM 1542 O O . GLY A 1 203 ? 12.302 -0.739 -10.233 1.00 41.78 203 GLY A O 1
ATOM 1543 N N . SER A 1 204 ? 12.482 -2.998 -10.063 1.00 43.47 204 SER A N 1
ATOM 1544 C CA . SER A 1 204 ? 13.350 -3.289 -11.202 1.00 43.47 204 SER A CA 1
ATOM 1545 C C . SER A 1 204 ? 13.105 -2.289 -12.325 1.00 43.47 204 SER A C 1
ATOM 1547 O O . SER A 1 204 ? 12.095 -2.361 -13.028 1.00 43.47 204 SER A O 1
ATOM 1549 N N . ALA A 1 205 ? 14.016 -1.320 -12.479 1.00 44.06 205 ALA A N 1
ATOM 1550 C CA . ALA A 1 205 ? 14.087 -0.623 -13.751 1.00 44.06 205 ALA A CA 1
ATOM 1551 C C . ALA A 1 205 ? 14.184 -1.725 -14.814 1.00 44.06 205 ALA A C 1
ATOM 1553 O O . ALA A 1 205 ? 14.883 -2.706 -14.545 1.00 44.06 205 ALA A O 1
ATOM 1554 N N . PRO A 1 206 ? 13.470 -1.626 -15.952 1.00 46.97 206 PRO A N 1
ATOM 1555 C CA . PRO A 1 206 ? 13.655 -2.602 -17.016 1.00 46.97 206 PRO A CA 1
ATOM 1556 C C . PRO A 1 206 ? 15.158 -2.746 -17.227 1.00 46.97 206 PRO A C 1
ATOM 1558 O O . PRO A 1 206 ? 15.848 -1.722 -17.311 1.00 46.97 206 PRO A O 1
ATOM 1561 N N . ASP A 1 207 ? 15.666 -3.979 -17.181 1.00 50.16 207 ASP A N 1
ATOM 1562 C CA . ASP A 1 207 ? 17.103 -4.207 -17.267 1.00 50.16 207 ASP A CA 1
ATOM 1563 C C . ASP A 1 207 ? 17.607 -3.479 -18.506 1.00 50.16 207 ASP A C 1
ATOM 1565 O O . ASP A 1 207 ? 17.014 -3.583 -19.588 1.00 50.16 207 ASP A O 1
ATOM 1569 N N . ARG A 1 208 ? 18.654 -2.660 -18.337 1.00 45.34 208 ARG A N 1
ATOM 1570 C CA . ARG A 1 208 ? 19.297 -2.055 -19.500 1.00 45.34 208 ARG A CA 1
ATOM 1571 C C . ARG A 1 208 ? 19.697 -3.229 -20.385 1.00 45.34 208 ARG A C 1
ATOM 1573 O O . ARG A 1 208 ? 20.332 -4.151 -19.869 1.00 45.34 208 ARG A O 1
ATOM 1580 N N . PRO A 1 209 ? 19.309 -3.240 -21.664 1.00 47.28 209 PRO A N 1
ATOM 1581 C CA . PRO A 1 209 ? 19.596 -4.394 -22.482 1.00 47.28 209 PRO A CA 1
ATOM 1582 C C . PRO A 1 209 ? 21.123 -4.533 -22.573 1.00 47.28 209 PRO A C 1
ATOM 1584 O O . PRO A 1 209 ? 21.830 -3.597 -22.952 1.00 47.28 209 PRO A O 1
ATOM 1587 N N . VAL A 1 210 ? 21.631 -5.663 -22.076 1.00 50.72 210 VAL A N 1
ATOM 1588 C CA . VAL A 1 210 ? 23.062 -5.967 -22.026 1.00 50.72 210 VAL A CA 1
ATOM 1589 C C . VAL A 1 210 ? 23.440 -6.509 -23.395 1.00 50.72 210 VAL A C 1
ATOM 1591 O O . VAL A 1 210 ? 23.176 -7.669 -23.700 1.00 50.72 210 VAL A O 1
ATOM 1594 N N . TRP A 1 211 ? 24.035 -5.661 -24.227 1.00 50.66 211 TRP A N 1
ATOM 1595 C CA . TRP A 1 211 ? 24.583 -6.057 -25.521 1.00 50.66 211 TRP A CA 1
ATOM 1596 C C . TRP A 1 211 ? 26.110 -6.097 -25.415 1.00 50.66 211 TRP A C 1
ATOM 1598 O O . TRP A 1 211 ? 26.699 -5.150 -24.902 1.00 50.66 211 TRP A O 1
ATOM 1608 N N . GLY A 1 212 ? 26.712 -7.217 -25.830 1.00 41.84 212 GLY A N 1
ATOM 1609 C CA . GLY A 1 212 ? 28.145 -7.412 -26.101 1.00 41.84 212 GLY A CA 1
ATOM 1610 C C . GLY A 1 212 ? 29.164 -6.717 -25.183 1.00 41.84 212 GLY A C 1
ATOM 1611 O O . GLY A 1 212 ? 29.507 -5.559 -25.389 1.00 41.84 212 GLY A O 1
ATOM 1612 N N . GLY A 1 213 ? 29.759 -7.464 -24.243 1.00 39.28 213 GLY A N 1
ATOM 1613 C CA . GLY A 1 213 ? 31.040 -7.079 -23.622 1.00 39.28 213 GLY A CA 1
ATOM 1614 C C . GLY A 1 213 ? 30.992 -6.482 -22.212 1.00 39.28 213 GLY A C 1
ATOM 1615 O O . GLY A 1 213 ? 31.927 -5.792 -21.811 1.00 39.28 213 GLY A O 1
ATOM 1616 N N . GLY A 1 214 ? 29.962 -6.776 -21.417 1.00 33.62 214 GLY A N 1
ATOM 1617 C CA . GLY A 1 214 ? 30.042 -6.606 -19.965 1.00 33.62 214 GLY A CA 1
ATOM 1618 C C . GLY A 1 214 ? 31.013 -7.625 -19.369 1.00 33.62 214 GLY A C 1
ATOM 1619 O O . GLY A 1 214 ? 30.599 -8.712 -18.980 1.00 33.62 214 GLY A O 1
ATOM 1620 N N . ILE A 1 215 ? 32.306 -7.302 -19.335 1.00 38.88 215 ILE A N 1
ATOM 1621 C CA . ILE A 1 215 ? 33.298 -8.099 -18.611 1.00 38.88 215 ILE A CA 1
ATOM 1622 C C . ILE A 1 215 ? 32.946 -7.984 -17.117 1.00 38.88 215 ILE A C 1
ATOM 1624 O O . ILE A 1 215 ? 32.986 -6.869 -16.587 1.00 38.88 215 ILE A O 1
ATOM 1628 N N . PRO A 1 216 ? 32.575 -9.078 -16.420 1.00 42.47 216 PRO A N 1
ATOM 1629 C CA . PRO A 1 216 ? 32.438 -9.043 -14.969 1.00 42.47 216 PRO A CA 1
ATOM 1630 C C . PRO A 1 216 ? 33.771 -8.562 -14.394 1.00 42.47 216 PRO A C 1
ATOM 1632 O O . PRO A 1 216 ? 34.828 -8.993 -14.845 1.00 42.47 216 PRO A O 1
ATOM 1635 N N . THR A 1 217 ? 33.746 -7.642 -13.434 1.00 45.06 217 THR A N 1
ATOM 1636 C CA . THR A 1 217 ? 34.936 -6.939 -12.914 1.00 45.06 217 THR A CA 1
ATOM 1637 C C . THR A 1 217 ? 36.069 -7.855 -12.427 1.00 45.06 217 THR A C 1
ATOM 1639 O O . THR A 1 217 ? 37.197 -7.394 -12.297 1.00 45.06 217 THR A O 1
ATOM 1642 N N . GLU A 1 218 ? 35.804 -9.147 -12.223 1.00 41.59 218 GLU A N 1
ATOM 1643 C CA . GLU A 1 218 ? 36.799 -10.179 -11.907 1.00 41.59 218 GLU A CA 1
ATOM 1644 C C . GLU A 1 218 ? 37.638 -10.631 -13.125 1.00 41.59 218 GLU A C 1
ATOM 1646 O O . GLU A 1 218 ? 38.811 -10.942 -12.954 1.00 41.59 218 GLU A O 1
ATOM 1651 N N . LEU A 1 219 ? 37.118 -10.567 -14.362 1.00 40.09 219 LEU A N 1
ATOM 1652 C CA . LEU A 1 219 ? 37.875 -10.881 -15.590 1.00 40.09 219 LEU A CA 1
ATOM 1653 C C . LEU A 1 219 ? 38.724 -9.703 -16.110 1.00 40.09 219 LEU A C 1
ATOM 1655 O O . LEU A 1 219 ? 39.642 -9.908 -16.899 1.00 40.09 219 LEU A O 1
ATOM 1659 N N . MET A 1 220 ? 38.457 -8.463 -15.685 1.00 40.12 220 MET A N 1
ATOM 1660 C CA . MET A 1 220 ? 39.245 -7.285 -16.102 1.00 40.12 220 MET A CA 1
ATOM 1661 C C . MET A 1 220 ? 40.709 -7.348 -15.631 1.00 40.12 220 MET A C 1
ATOM 1663 O O . MET A 1 220 ? 41.573 -6.723 -16.242 1.00 40.12 220 MET A O 1
ATOM 1667 N N . ALA A 1 221 ? 41.003 -8.127 -14.585 1.00 39.38 221 ALA A N 1
ATOM 1668 C CA . ALA A 1 221 ? 42.372 -8.385 -14.143 1.00 39.38 221 ALA A CA 1
ATOM 1669 C C . ALA A 1 221 ? 43.116 -9.384 -15.053 1.00 39.38 221 ALA A C 1
ATOM 1671 O O . ALA A 1 221 ? 44.338 -9.322 -15.148 1.00 39.38 221 ALA A O 1
ATOM 1672 N N . GLU A 1 222 ? 42.393 -10.254 -15.764 1.00 38.62 222 GLU A N 1
ATOM 1673 C CA . GLU A 1 222 ? 42.960 -11.327 -16.597 1.00 38.62 222 GLU A CA 1
ATOM 1674 C C . GLU A 1 222 ? 42.985 -10.957 -18.098 1.00 38.62 222 GLU A C 1
ATOM 1676 O O . GLU A 1 222 ? 43.797 -11.462 -18.867 1.00 38.62 222 GLU A O 1
ATOM 1681 N N . VAL A 1 223 ? 42.160 -9.990 -18.523 1.00 37.91 223 VAL A N 1
ATOM 1682 C CA . VAL A 1 223 ? 42.051 -9.540 -19.929 1.00 37.91 223 VAL A CA 1
ATOM 1683 C C . VAL A 1 223 ? 43.041 -8.421 -20.295 1.00 37.91 223 VAL A C 1
ATOM 1685 O O . VAL A 1 223 ? 43.211 -8.110 -21.474 1.00 37.91 223 VAL A O 1
ATOM 1688 N N . SER A 1 224 ? 43.781 -7.850 -19.335 1.00 37.31 224 SER A N 1
ATOM 1689 C CA . SER A 1 224 ? 44.827 -6.862 -19.667 1.00 37.31 224 SER A CA 1
ATOM 1690 C C . SER A 1 224 ? 46.048 -7.457 -20.398 1.00 37.31 224 SER A C 1
ATOM 1692 O O . SER A 1 224 ? 46.869 -6.697 -20.909 1.00 37.31 224 SER A O 1
ATOM 1694 N N . GLU A 1 225 ? 46.122 -8.790 -20.546 1.00 36.75 225 GLU A N 1
ATOM 1695 C CA . GLU A 1 225 ? 47.200 -9.484 -21.274 1.00 36.75 225 GLU A CA 1
ATOM 1696 C C . GLU A 1 225 ? 46.783 -10.258 -22.545 1.00 36.75 225 GLU A C 1
ATOM 1698 O O . GLU A 1 225 ? 47.661 -10.726 -23.268 1.00 36.75 225 GLU A O 1
ATOM 1703 N N . ALA A 1 226 ? 45.503 -10.342 -22.928 1.00 31.52 226 ALA A N 1
ATOM 1704 C CA . ALA A 1 226 ? 45.091 -11.149 -24.089 1.00 31.52 226 ALA A CA 1
ATOM 1705 C C . ALA A 1 226 ? 44.479 -10.309 -25.221 1.00 31.52 226 ALA A C 1
ATOM 1707 O O . ALA A 1 226 ? 43.265 -10.204 -25.388 1.00 31.52 226 ALA A O 1
ATOM 1708 N N . LYS A 1 227 ? 45.344 -9.727 -26.059 1.00 35.19 227 LYS A N 1
ATOM 1709 C CA . LYS A 1 227 ? 44.962 -9.121 -27.342 1.00 35.19 227 LYS A CA 1
ATOM 1710 C C . LYS A 1 227 ? 44.947 -10.193 -28.438 1.00 35.19 227 LYS A C 1
ATOM 1712 O O . LYS A 1 227 ? 45.804 -10.202 -29.317 1.00 35.19 227 LYS A O 1
ATOM 1717 N N . THR A 1 228 ? 43.971 -11.089 -28.393 1.00 35.03 228 THR A N 1
ATOM 1718 C CA . THR A 1 228 ? 43.669 -12.031 -29.481 1.00 35.03 228 THR A CA 1
ATOM 1719 C C . THR A 1 228 ? 42.160 -12.101 -29.637 1.00 35.03 228 THR A C 1
ATOM 1721 O O . THR A 1 228 ? 41.470 -12.531 -28.719 1.00 35.03 228 THR A O 1
ATOM 1724 N N . LEU A 1 229 ? 41.655 -11.622 -30.780 1.00 35.62 229 LEU A N 1
ATOM 1725 C CA . LEU A 1 229 ? 40.255 -11.768 -31.174 1.00 35.62 229 LEU A CA 1
ATOM 1726 C C . LEU A 1 229 ? 39.845 -13.241 -31.059 1.00 35.62 229 LEU A C 1
ATOM 1728 O O . LEU A 1 229 ? 40.390 -14.090 -31.767 1.00 35.62 229 LEU A O 1
ATOM 1732 N N . ASP A 1 230 ? 38.882 -13.520 -30.187 1.00 39.62 230 ASP A N 1
ATOM 1733 C CA . ASP A 1 230 ? 38.290 -14.842 -30.018 1.00 39.62 230 ASP A CA 1
ATOM 1734 C C . ASP A 1 230 ? 37.226 -15.063 -31.107 1.00 39.62 230 ASP A C 1
ATOM 1736 O O . ASP A 1 230 ? 36.031 -14.826 -30.925 1.00 39.62 230 ASP A O 1
ATOM 1740 N N . LEU A 1 231 ? 37.708 -15.440 -32.295 1.00 42.50 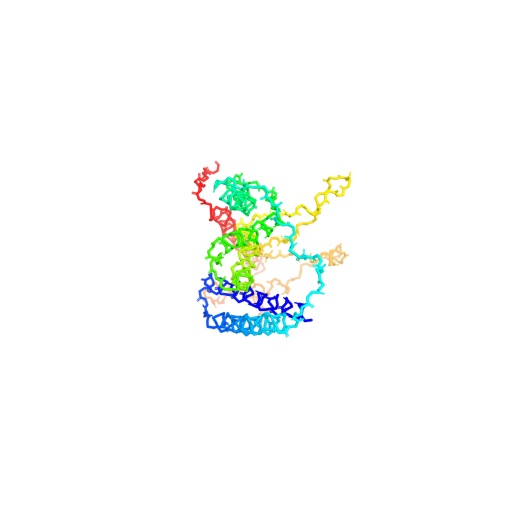231 LEU A N 1
ATOM 1741 C CA . LEU A 1 231 ? 36.921 -15.692 -33.510 1.00 42.50 231 LEU A CA 1
ATOM 1742 C C . LEU A 1 231 ? 35.834 -16.763 -33.309 1.00 42.50 231 LEU A C 1
ATOM 1744 O O . LEU A 1 231 ? 34.841 -16.756 -34.031 1.00 42.50 231 LEU A O 1
ATOM 1748 N N . GLU A 1 232 ? 35.998 -17.673 -32.344 1.00 42.16 232 GLU A N 1
ATOM 1749 C CA . GLU A 1 232 ? 34.993 -18.694 -32.021 1.00 42.16 232 GLU A CA 1
ATOM 1750 C C . GLU A 1 232 ? 33.776 -18.100 -31.305 1.00 42.16 232 GLU A C 1
ATOM 1752 O O . GLU A 1 232 ? 32.653 -18.538 -31.549 1.00 42.16 232 GLU A O 1
ATOM 1757 N N . LYS A 1 233 ? 33.962 -17.032 -30.525 1.00 44.66 233 LYS A N 1
ATOM 1758 C CA . LYS A 1 233 ? 32.880 -16.373 -29.784 1.00 44.66 233 LYS A CA 1
ATOM 1759 C C . LYS A 1 233 ? 32.022 -15.447 -30.660 1.00 44.66 233 LYS A C 1
ATOM 1761 O O . LYS A 1 233 ? 30.826 -15.321 -30.418 1.00 44.66 233 LYS A O 1
ATOM 1766 N N . GLU A 1 234 ? 32.602 -14.858 -31.711 1.00 43.66 234 GLU A N 1
ATOM 1767 C CA . GLU A 1 234 ? 31.870 -14.115 -32.761 1.00 43.66 234 GLU A CA 1
ATOM 1768 C C . GLU A 1 234 ? 31.132 -15.038 -33.756 1.00 43.66 234 GLU A C 1
ATOM 1770 O O . GLU A 1 234 ? 30.159 -14.628 -34.391 1.00 43.66 234 GLU A O 1
ATOM 1775 N N . LEU A 1 235 ? 31.566 -16.297 -33.904 1.00 48.06 235 LEU A N 1
ATOM 1776 C CA . LEU A 1 235 ? 30.894 -17.290 -34.756 1.00 48.06 235 LEU A CA 1
ATOM 1777 C C . LEU A 1 235 ? 29.590 -17.819 -34.126 1.00 48.06 235 LEU A C 1
ATOM 1779 O O . LEU A 1 235 ? 28.691 -18.247 -34.851 1.00 48.06 235 LEU A O 1
ATOM 1783 N N . GLU A 1 236 ? 29.448 -17.758 -32.799 1.00 46.12 236 GLU A N 1
ATOM 1784 C CA . GLU A 1 236 ? 28.240 -18.199 -32.086 1.00 46.12 236 GLU A CA 1
ATOM 1785 C C . GLU A 1 236 ? 27.126 -17.135 -32.032 1.00 46.12 236 GLU A C 1
ATOM 1787 O O . GLU A 1 236 ? 25.953 -17.490 -31.916 1.00 46.12 236 GLU A O 1
ATOM 1792 N N . THR A 1 237 ? 27.439 -15.843 -32.199 1.00 48.28 237 THR A N 1
ATOM 1793 C CA . THR A 1 237 ? 26.455 -14.738 -32.158 1.00 48.28 237 THR A CA 1
ATOM 1794 C C . THR A 1 237 ? 25.700 -14.499 -33.479 1.00 48.28 237 THR A C 1
ATOM 1796 O O . THR A 1 237 ? 24.825 -13.635 -33.548 1.00 48.28 237 THR A O 1
ATOM 1799 N N . GLY A 1 238 ? 25.913 -15.345 -34.499 1.00 47.34 238 GLY A N 1
ATOM 1800 C CA . GLY A 1 238 ? 24.853 -15.666 -35.469 1.00 47.34 238 GLY A CA 1
ATOM 1801 C C . GLY A 1 238 ? 24.910 -15.014 -36.857 1.00 47.34 238 GLY A C 1
ATOM 1802 O O . GLY A 1 238 ? 23.869 -14.892 -37.500 1.00 47.34 238 GLY A O 1
ATOM 1803 N N . GLY A 1 239 ? 26.087 -14.620 -37.357 1.00 52.50 239 GLY A N 1
ATOM 1804 C CA . GLY A 1 239 ? 26.238 -14.090 -38.729 1.00 52.50 239 GLY A CA 1
ATOM 1805 C C . GLY A 1 239 ? 26.980 -15.000 -39.719 1.00 52.50 239 GLY A C 1
ATOM 1806 O O . GLY A 1 239 ? 26.691 -14.992 -40.920 1.00 52.50 239 GLY A O 1
ATOM 1807 N N . VAL A 1 240 ? 27.941 -15.795 -39.239 1.00 53.78 240 VAL A N 1
ATOM 1808 C CA . VAL A 1 240 ? 28.839 -16.616 -40.067 1.00 53.78 240 VAL A CA 1
ATOM 1809 C C . VAL A 1 240 ? 29.026 -17.980 -39.399 1.00 53.78 240 VAL A C 1
ATOM 1811 O O . VAL A 1 240 ? 29.238 -18.047 -38.198 1.00 53.78 240 VAL A O 1
ATOM 1814 N N . ARG A 1 241 ? 28.948 -19.077 -40.161 1.00 61.69 241 ARG A N 1
ATOM 1815 C CA . ARG A 1 241 ? 29.145 -20.453 -39.676 1.00 61.69 241 ARG A CA 1
ATOM 1816 C C . ARG A 1 241 ? 30.290 -21.125 -40.426 1.00 61.69 241 ARG A C 1
ATOM 1818 O O . ARG A 1 241 ? 30.401 -21.001 -41.650 1.00 61.69 241 ARG A O 1
ATOM 1825 N N . ARG A 1 242 ? 31.126 -21.877 -39.706 1.00 60.16 242 ARG A N 1
ATOM 1826 C CA . ARG A 1 242 ? 32.136 -22.752 -40.313 1.00 60.16 242 ARG A CA 1
ATOM 1827 C C . ARG A 1 242 ? 31.479 -24.065 -40.741 1.00 60.16 242 ARG A C 1
ATOM 1829 O O . ARG A 1 242 ? 30.838 -24.740 -39.943 1.00 60.16 242 ARG A O 1
ATOM 1836 N N . THR A 1 243 ? 31.617 -24.416 -42.012 1.00 66.00 243 THR A N 1
ATOM 1837 C CA . THR A 1 243 ? 31.128 -25.693 -42.553 1.00 66.00 243 THR A CA 1
ATOM 1838 C C . THR A 1 243 ? 32.069 -26.845 -42.187 1.00 66.00 243 THR A C 1
ATOM 1840 O O . THR A 1 243 ? 33.269 -26.610 -42.018 1.00 66.00 243 THR A O 1
ATOM 1843 N N . PRO A 1 244 ? 31.569 -28.096 -42.119 1.00 59.28 244 PRO A N 1
ATOM 1844 C CA . PRO A 1 244 ? 32.390 -29.284 -41.848 1.00 59.28 244 PRO A CA 1
ATOM 1845 C C . PRO A 1 244 ? 33.565 -29.468 -42.824 1.00 59.28 244 PRO A C 1
ATOM 1847 O O . PRO A 1 244 ? 34.582 -30.052 -42.474 1.00 59.28 244 PRO A O 1
ATOM 1850 N N . GLU A 1 245 ? 33.448 -28.920 -44.036 1.00 66.56 245 GLU A N 1
ATOM 1851 C CA . GLU A 1 245 ? 34.473 -28.942 -45.090 1.00 66.56 245 GLU A CA 1
ATOM 1852 C C . GLU A 1 245 ? 35.537 -27.832 -44.944 1.00 66.56 245 GLU A C 1
ATOM 1854 O O . GLU A 1 245 ? 36.398 -27.673 -45.806 1.00 66.56 245 GLU A O 1
ATOM 1859 N N . GLY A 1 246 ? 35.481 -27.026 -43.878 1.00 57.59 246 GLY A N 1
ATOM 1860 C CA . GLY A 1 246 ? 36.472 -25.987 -43.578 1.00 57.59 246 GLY A CA 1
ATOM 1861 C C . GLY A 1 246 ? 36.229 -24.619 -44.231 1.00 57.59 246 GLY A C 1
ATOM 1862 O O . GLY A 1 246 ? 37.064 -23.733 -44.069 1.00 57.59 246 GLY A O 1
ATOM 1863 N N . GLY A 1 247 ? 35.108 -24.412 -44.932 1.00 64.00 247 GLY A N 1
ATOM 1864 C CA . GLY A 1 247 ? 34.723 -23.114 -45.512 1.00 64.00 247 GLY A CA 1
ATOM 1865 C C . GLY A 1 247 ? 33.838 -22.262 -44.592 1.00 64.00 247 GLY A C 1
ATOM 1866 O O . GLY A 1 247 ? 33.160 -22.796 -43.715 1.00 64.00 247 GLY A O 1
ATOM 1867 N N . TYR A 1 248 ? 33.789 -20.948 -44.823 1.00 64.31 248 TYR A N 1
ATOM 1868 C CA . TYR A 1 248 ? 32.917 -20.019 -44.089 1.00 64.31 248 TYR A CA 1
ATOM 1869 C C . TYR A 1 248 ? 31.666 -19.668 -44.903 1.00 64.31 248 TYR A C 1
ATOM 1871 O O . TYR A 1 248 ? 31.734 -19.433 -46.113 1.00 64.31 248 TYR A O 1
ATOM 1879 N N . VAL A 1 249 ? 30.516 -19.632 -44.237 1.00 65.56 249 VAL A N 1
ATOM 1880 C CA . VAL A 1 249 ? 29.212 -19.352 -44.846 1.00 65.56 249 VAL A CA 1
ATOM 1881 C C . VAL A 1 249 ? 28.523 -18.257 -44.045 1.00 65.56 249 VAL A C 1
ATOM 1883 O O . VAL A 1 249 ? 28.446 -18.354 -42.826 1.00 65.56 249 VAL A O 1
ATOM 1886 N N . ARG A 1 250 ? 28.022 -17.217 -44.716 1.00 63.16 250 ARG A N 1
ATOM 1887 C CA . ARG A 1 250 ? 27.171 -16.189 -44.102 1.00 63.16 250 ARG A CA 1
ATOM 1888 C C . ARG A 1 250 ? 25.730 -16.688 -44.095 1.00 63.16 250 ARG A C 1
ATOM 1890 O O . ARG A 1 250 ? 25.233 -17.091 -45.148 1.00 63.16 250 ARG A O 1
ATOM 1897 N N . VAL A 1 251 ? 25.077 -16.645 -42.939 1.00 61.91 251 VAL A N 1
ATOM 1898 C CA . VAL A 1 251 ? 23.648 -16.960 -42.809 1.00 61.91 251 VAL A CA 1
ATOM 1899 C C . VAL A 1 251 ? 22.881 -15.645 -42.913 1.00 61.91 251 VAL A C 1
ATOM 1901 O O . VAL A 1 251 ? 23.110 -14.718 -42.138 1.00 61.91 251 VAL A O 1
ATOM 1904 N N . LEU A 1 252 ? 22.040 -15.519 -43.935 1.00 60.16 252 LEU A N 1
ATOM 1905 C CA . LEU A 1 252 ? 21.212 -14.337 -44.162 1.00 60.16 252 LEU A CA 1
ATOM 1906 C C . LEU A 1 252 ? 19.983 -14.361 -43.238 1.00 60.16 252 LEU A C 1
ATOM 1908 O O . LEU A 1 252 ? 19.613 -15.395 -42.685 1.00 60.16 252 LEU A O 1
ATOM 1912 N N . SER A 1 253 ? 19.329 -13.212 -43.065 1.00 52.47 253 SER A N 1
ATOM 1913 C CA . SER A 1 253 ? 18.167 -13.048 -42.174 1.00 52.47 253 SER A CA 1
ATOM 1914 C C . SER A 1 253 ? 16.939 -13.888 -42.558 1.00 52.47 253 SER A C 1
ATOM 1916 O O . SER A 1 253 ? 16.018 -14.016 -41.760 1.00 52.47 253 SER A O 1
ATOM 1918 N N . ASP A 1 254 ? 16.917 -14.441 -43.771 1.00 56.00 254 ASP A N 1
ATOM 1919 C CA . ASP A 1 254 ? 15.900 -15.359 -44.297 1.00 56.00 254 ASP A CA 1
ATOM 1920 C C . ASP A 1 254 ? 16.267 -16.848 -44.106 1.00 56.00 254 ASP A C 1
ATOM 1922 O O . ASP A 1 254 ? 15.534 -17.730 -44.551 1.00 56.00 254 ASP A O 1
ATOM 1926 N N . GLY A 1 255 ? 17.397 -17.134 -43.449 1.00 56.78 255 GLY A N 1
ATOM 1927 C CA . GLY A 1 255 ? 17.913 -18.483 -43.215 1.00 56.78 255 GLY A CA 1
ATOM 1928 C C . GLY A 1 255 ? 18.715 -19.064 -44.381 1.00 56.78 255 GLY A C 1
ATOM 1929 O O . GLY A 1 255 ? 19.153 -20.211 -44.298 1.00 56.78 255 GLY A O 1
ATOM 1930 N N . THR A 1 256 ? 18.931 -18.309 -45.463 1.00 68.81 256 THR A N 1
ATOM 1931 C CA . THR A 1 256 ? 19.710 -18.791 -46.609 1.00 68.81 256 THR A CA 1
ATOM 1932 C C . THR A 1 256 ? 21.218 -18.675 -46.374 1.00 68.81 256 THR A C 1
ATOM 1934 O O . THR A 1 256 ? 21.731 -17.714 -45.798 1.00 68.81 256 THR A O 1
ATOM 1937 N N . GLU A 1 257 ? 21.947 -19.695 -46.824 1.00 71.75 257 GLU A N 1
ATOM 1938 C CA . GLU A 1 257 ? 23.389 -19.836 -46.634 1.00 71.75 257 GLU A CA 1
ATOM 1939 C C . GLU A 1 257 ? 24.159 -19.373 -47.880 1.00 71.75 257 GLU A C 1
ATOM 1941 O O . GLU A 1 257 ? 24.002 -19.925 -48.972 1.00 71.75 257 GLU A O 1
ATOM 1946 N N . ARG A 1 258 ? 25.041 -18.376 -47.731 1.00 72.94 258 ARG A N 1
ATOM 1947 C CA . ARG A 1 258 ? 25.922 -17.904 -48.809 1.00 72.94 258 ARG A CA 1
ATOM 1948 C C . ARG A 1 258 ? 27.384 -18.204 -48.492 1.00 72.94 258 ARG A C 1
ATOM 1950 O O . ARG A 1 258 ? 27.956 -17.651 -47.556 1.00 72.94 258 ARG A O 1
ATOM 1957 N N . ARG A 1 259 ? 28.013 -19.056 -49.308 1.00 71.69 259 ARG A N 1
ATOM 1958 C CA . ARG A 1 259 ? 29.439 -19.405 -49.187 1.00 71.69 259 ARG A CA 1
ATOM 1959 C C . ARG A 1 259 ? 30.320 -18.190 -49.485 1.00 71.69 259 ARG A C 1
ATOM 1961 O O . ARG A 1 259 ? 30.172 -17.574 -50.542 1.00 71.69 259 ARG A O 1
ATOM 1968 N N . LEU A 1 260 ? 31.238 -17.881 -48.572 1.00 69.75 260 LEU A N 1
ATOM 1969 C CA . LEU A 1 260 ? 32.214 -16.800 -48.714 1.00 69.75 260 LEU A CA 1
ATOM 1970 C C . LEU A 1 260 ? 33.410 -17.320 -49.523 1.00 69.75 260 LEU A C 1
ATOM 1972 O O . LEU A 1 260 ? 33.972 -18.370 -49.209 1.00 69.75 260 LEU A O 1
ATOM 1976 N N . ARG A 1 261 ? 33.765 -16.622 -50.604 1.00 72.12 261 ARG A N 1
ATOM 1977 C CA . ARG A 1 261 ? 34.774 -17.054 -51.586 1.00 72.12 261 ARG A CA 1
ATOM 1978 C C . ARG A 1 261 ? 36.142 -16.410 -51.372 1.00 72.12 261 ARG A C 1
ATOM 1980 O O . ARG A 1 261 ? 37.111 -16.852 -51.981 1.00 72.12 261 ARG A O 1
ATOM 1987 N N . SER A 1 262 ? 36.241 -15.381 -50.528 1.00 76.25 262 SER A N 1
ATOM 1988 C CA . SER A 1 262 ? 37.504 -14.691 -50.251 1.00 76.25 262 SER A CA 1
ATOM 1989 C C . SER A 1 262 ? 37.591 -14.148 -48.821 1.00 76.25 262 SER A C 1
ATOM 1991 O O . SER A 1 262 ? 36.578 -13.912 -48.164 1.00 76.25 262 SER A O 1
ATOM 1993 N N . MET A 1 263 ? 38.819 -13.889 -48.358 1.00 68.62 263 MET A N 1
ATOM 1994 C CA . MET A 1 263 ? 39.070 -13.212 -47.076 1.00 68.62 263 MET A CA 1
ATOM 1995 C C . MET A 1 263 ? 38.510 -11.783 -47.049 1.00 68.62 263 MET A C 1
ATOM 1997 O O . MET A 1 263 ? 38.096 -11.311 -45.995 1.00 68.62 263 MET A O 1
ATOM 2001 N N . ALA A 1 264 ? 38.446 -11.109 -48.202 1.00 72.25 264 ALA A N 1
ATOM 2002 C CA . ALA A 1 264 ? 37.824 -9.792 -48.318 1.00 72.25 264 ALA A CA 1
ATOM 2003 C C . ALA A 1 264 ? 36.299 -9.861 -48.113 1.00 72.25 264 ALA A C 1
ATOM 2005 O O . ALA A 1 264 ? 35.733 -9.011 -47.432 1.00 72.25 264 ALA A O 1
ATOM 2006 N N . GLU A 1 265 ? 35.638 -10.900 -48.639 1.00 68.50 265 GLU A N 1
ATOM 2007 C CA . GLU A 1 265 ? 34.206 -11.142 -48.406 1.00 68.50 265 GLU A CA 1
ATOM 2008 C C . GLU A 1 265 ? 33.911 -11.505 -46.945 1.00 68.50 265 GLU A C 1
ATOM 2010 O O . GLU A 1 265 ? 32.888 -11.079 -46.415 1.00 68.50 265 GLU A O 1
ATOM 2015 N N . LEU A 1 266 ? 34.808 -12.240 -46.278 1.00 68.94 266 LEU A N 1
ATOM 2016 C CA . LEU A 1 266 ? 34.706 -12.521 -44.843 1.00 68.94 266 LEU A CA 1
ATOM 2017 C C . LEU A 1 266 ? 34.870 -11.247 -44.003 1.00 68.94 266 LEU A C 1
ATOM 2019 O O . LEU A 1 266 ? 34.036 -10.982 -43.143 1.00 68.94 266 LEU A O 1
ATOM 2023 N N . ALA A 1 267 ? 35.890 -10.429 -44.282 1.00 69.00 267 ALA A N 1
ATOM 2024 C CA . ALA A 1 267 ? 36.106 -9.161 -43.584 1.00 69.00 267 ALA A CA 1
ATOM 2025 C C . ALA A 1 267 ? 34.922 -8.197 -43.762 1.00 69.00 267 ALA A C 1
ATOM 2027 O O . ALA A 1 267 ? 34.501 -7.547 -42.807 1.00 69.00 267 ALA A O 1
ATOM 2028 N N . GLN A 1 268 ? 34.342 -8.141 -44.965 1.00 74.56 268 GLN A N 1
ATOM 2029 C CA . GLN A 1 268 ? 33.142 -7.348 -45.219 1.00 74.56 268 GLN A CA 1
ATOM 2030 C C . GLN A 1 268 ? 31.914 -7.923 -44.501 1.00 74.56 268 GLN A C 1
ATOM 2032 O O . GLN A 1 268 ? 31.150 -7.162 -43.922 1.00 74.56 268 GLN A O 1
ATOM 2037 N N . ALA A 1 269 ? 31.735 -9.248 -44.479 1.00 68.56 269 ALA A N 1
ATOM 2038 C CA . ALA A 1 269 ? 30.631 -9.884 -43.760 1.00 68.56 269 ALA A CA 1
ATOM 2039 C C . ALA A 1 269 ? 30.704 -9.652 -42.242 1.00 68.56 269 ALA A C 1
ATOM 2041 O O . ALA A 1 269 ? 29.669 -9.400 -41.633 1.00 68.56 269 ALA A O 1
ATOM 2042 N N . LEU A 1 270 ? 31.904 -9.687 -41.652 1.00 69.50 270 LEU A N 1
ATOM 2043 C CA . LEU A 1 270 ? 32.126 -9.355 -40.240 1.00 69.50 270 LEU A CA 1
ATOM 2044 C C . LEU A 1 270 ? 31.833 -7.876 -39.960 1.00 69.50 270 LEU A C 1
ATOM 2046 O O . LEU A 1 270 ? 31.129 -7.557 -39.007 1.00 69.50 270 LEU A O 1
ATOM 2050 N N . LYS A 1 271 ? 32.290 -6.970 -40.833 1.00 73.62 271 LYS A N 1
ATOM 2051 C CA . LYS A 1 271 ? 31.997 -5.534 -40.721 1.00 73.62 271 LYS A CA 1
ATOM 2052 C 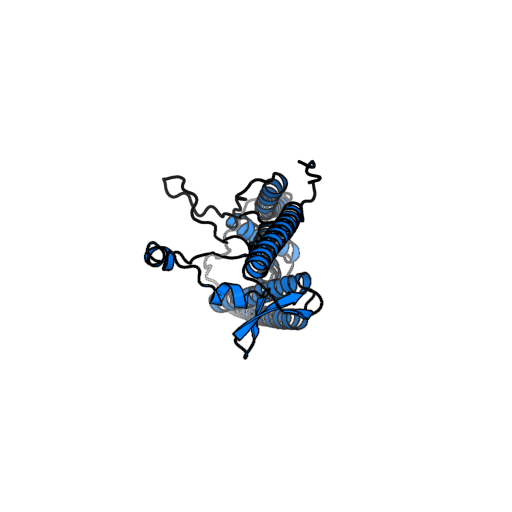C . LYS A 1 271 ? 30.497 -5.235 -40.828 1.00 73.62 271 LYS A C 1
ATOM 2054 O O . LYS A 1 271 ? 29.981 -4.432 -40.059 1.00 73.62 271 LYS A O 1
ATOM 2059 N N . ASP A 1 272 ? 29.801 -5.884 -41.760 1.00 73.38 272 ASP A N 1
ATOM 2060 C CA . ASP A 1 272 ? 28.349 -5.755 -41.917 1.00 73.38 272 ASP A CA 1
ATOM 2061 C C . ASP A 1 272 ? 27.596 -6.324 -40.702 1.00 73.38 272 ASP A C 1
ATOM 2063 O O . ASP A 1 272 ? 26.578 -5.767 -40.301 1.00 73.38 272 ASP A O 1
ATOM 2067 N N . ALA A 1 273 ? 28.071 -7.439 -40.133 1.00 67.00 273 ALA A N 1
ATOM 2068 C CA . ALA A 1 273 ? 27.473 -8.064 -38.954 1.00 67.00 273 ALA A CA 1
ATOM 2069 C C . ALA A 1 273 ? 27.632 -7.180 -37.709 1.00 67.00 273 ALA A C 1
ATOM 2071 O O . ALA A 1 273 ? 26.638 -6.919 -37.037 1.00 67.00 273 ALA A O 1
ATOM 2072 N N . SER A 1 274 ? 28.834 -6.646 -37.474 1.00 68.94 274 SER A N 1
ATOM 2073 C CA . SER A 1 274 ? 29.099 -5.679 -36.403 1.00 68.94 274 SER A CA 1
ATOM 2074 C C . SER A 1 274 ? 28.247 -4.415 -36.561 1.00 68.94 274 SER A C 1
ATOM 2076 O O . SER A 1 274 ? 27.587 -4.009 -35.612 1.00 68.94 274 SER A O 1
ATOM 2078 N N . ALA A 1 275 ? 28.144 -3.848 -37.769 1.00 72.06 275 ALA A N 1
ATOM 2079 C CA . ALA A 1 275 ? 27.294 -2.677 -38.004 1.00 72.06 275 ALA A CA 1
ATOM 2080 C C . ALA A 1 275 ? 25.795 -2.965 -37.778 1.00 72.06 275 ALA A C 1
ATOM 2082 O O . ALA A 1 275 ? 25.058 -2.103 -37.297 1.00 72.06 275 ALA A O 1
ATOM 2083 N N . ALA A 1 276 ? 25.326 -4.171 -38.116 1.00 71.62 276 ALA A N 1
ATOM 2084 C CA . ALA A 1 276 ? 23.950 -4.587 -37.858 1.00 71.62 276 ALA A CA 1
ATOM 2085 C C . ALA A 1 276 ? 23.683 -4.833 -36.362 1.00 71.62 276 ALA A C 1
ATOM 2087 O O . ALA A 1 276 ? 22.578 -4.564 -35.890 1.00 71.62 276 ALA A O 1
ATOM 2088 N N . GLU A 1 277 ? 24.670 -5.333 -35.616 1.00 69.62 277 GLU A N 1
ATOM 2089 C CA . GLU A 1 277 ? 24.598 -5.483 -34.161 1.00 69.62 277 GLU A CA 1
ATOM 2090 C C . GLU A 1 277 ? 24.568 -4.119 -33.463 1.00 69.62 277 GLU A C 1
ATOM 2092 O O . GLU A 1 277 ? 23.677 -3.887 -32.648 1.00 69.62 277 GLU A O 1
ATOM 2097 N N . ASP A 1 278 ? 25.429 -3.183 -33.872 1.00 72.44 278 ASP A N 1
ATOM 2098 C CA . ASP A 1 278 ? 25.433 -1.800 -33.378 1.00 72.44 278 ASP A CA 1
ATOM 2099 C C . ASP A 1 278 ? 24.079 -1.116 -33.613 1.00 72.44 278 ASP A C 1
ATOM 2101 O O . ASP A 1 278 ? 23.537 -0.452 -32.726 1.00 72.44 278 ASP A O 1
ATOM 2105 N N . GLN A 1 279 ? 23.485 -1.312 -34.795 1.00 74.25 279 GLN A N 1
ATOM 2106 C CA . GLN A 1 279 ? 22.169 -0.759 -35.108 1.00 74.25 279 GLN A CA 1
ATOM 2107 C C . GLN A 1 279 ? 21.066 -1.374 -34.233 1.00 74.25 279 GLN A C 1
ATOM 2109 O O . GLN A 1 279 ? 20.226 -0.646 -33.704 1.00 74.25 279 GLN A O 1
ATOM 2114 N N . ARG A 1 280 ? 21.073 -2.698 -34.031 1.00 71.12 280 ARG A N 1
ATOM 2115 C CA . ARG A 1 280 ? 20.112 -3.372 -33.139 1.00 71.12 280 ARG A CA 1
ATOM 2116 C C . ARG A 1 280 ? 20.274 -2.925 -31.689 1.00 71.12 280 ARG A C 1
ATOM 2118 O O . ARG A 1 280 ? 19.270 -2.720 -31.009 1.00 71.12 280 ARG A O 1
ATOM 2125 N N . ALA A 1 281 ? 21.510 -2.743 -31.227 1.00 69.00 281 ALA A N 1
ATOM 2126 C CA . ALA A 1 281 ? 21.804 -2.241 -29.892 1.00 69.00 281 ALA A CA 1
ATOM 2127 C C . ALA A 1 281 ? 21.270 -0.812 -29.710 1.00 69.00 281 ALA A C 1
ATOM 2129 O O . ALA A 1 281 ? 20.579 -0.542 -28.726 1.00 69.00 281 ALA A O 1
ATOM 2130 N N . ALA A 1 282 ? 21.490 0.072 -30.690 1.00 73.56 282 ALA A N 1
ATOM 2131 C CA . ALA A 1 282 ? 20.966 1.437 -30.678 1.00 73.56 282 ALA A CA 1
ATOM 2132 C C . ALA A 1 282 ? 19.425 1.483 -30.713 1.00 73.56 282 ALA A C 1
ATOM 2134 O O . ALA A 1 282 ? 18.803 2.253 -29.979 1.00 73.56 282 ALA A O 1
ATOM 2135 N N . GLU A 1 283 ? 18.782 0.640 -31.528 1.00 76.62 283 GLU A N 1
ATOM 2136 C CA . GLU A 1 283 ? 17.318 0.530 -31.588 1.00 76.62 283 GLU A CA 1
ATOM 2137 C C . GLU A 1 283 ? 16.725 0.015 -30.268 1.00 76.62 283 GLU A C 1
ATOM 2139 O O . GLU A 1 283 ? 15.711 0.541 -29.790 1.00 76.62 283 GLU A O 1
ATOM 2144 N N . ALA A 1 284 ? 17.371 -0.976 -29.649 1.00 71.69 284 ALA A N 1
ATOM 2145 C CA . ALA A 1 284 ? 16.985 -1.508 -28.348 1.00 71.69 284 ALA A CA 1
ATOM 2146 C C . ALA A 1 284 ? 17.182 -0.483 -27.221 1.00 71.69 284 ALA A C 1
ATOM 2148 O O . ALA A 1 284 ? 16.310 -0.352 -26.361 1.00 71.69 284 ALA A O 1
ATOM 2149 N N . GLU A 1 285 ? 18.275 0.283 -27.237 1.00 72.69 285 GLU A N 1
ATOM 2150 C CA . GLU A 1 285 ? 18.517 1.371 -26.285 1.00 72.69 285 GLU A CA 1
ATOM 2151 C C . GLU A 1 285 ? 17.461 2.478 -26.429 1.00 72.69 285 GLU A C 1
ATOM 2153 O O . GLU A 1 285 ? 16.835 2.871 -25.444 1.00 72.69 285 GLU A O 1
ATOM 2158 N N . ALA A 1 286 ? 17.144 2.895 -27.657 1.00 78.50 286 ALA A N 1
ATOM 2159 C CA . ALA A 1 286 ? 16.082 3.865 -27.915 1.00 78.50 286 ALA A CA 1
ATOM 2160 C C . ALA A 1 286 ? 14.685 3.349 -27.511 1.00 78.50 286 ALA A C 1
ATOM 2162 O O . ALA A 1 286 ? 13.816 4.119 -27.088 1.00 78.50 286 ALA A O 1
ATOM 2163 N N . ALA A 1 287 ? 14.416 2.047 -27.650 1.00 78.81 287 ALA A N 1
ATOM 2164 C CA . ALA A 1 287 ? 13.184 1.430 -27.160 1.00 78.81 287 ALA A CA 1
ATOM 2165 C C . ALA A 1 287 ? 13.121 1.426 -25.623 1.00 78.81 287 ALA A C 1
ATOM 2167 O O . ALA A 1 287 ? 12.108 1.840 -25.053 1.00 78.81 287 ALA A O 1
ATOM 2168 N N . TRP A 1 288 ? 14.215 1.042 -24.965 1.00 76.94 288 TRP A N 1
ATOM 2169 C CA . TRP A 1 288 ? 14.347 1.055 -23.511 1.00 76.94 288 TRP A CA 1
ATOM 2170 C C . TRP A 1 288 ? 14.168 2.466 -22.934 1.00 76.94 288 TRP A C 1
ATOM 2172 O O . TRP A 1 288 ? 13.371 2.667 -22.018 1.00 76.94 288 TRP A O 1
ATOM 2182 N N . GLU A 1 289 ? 14.805 3.484 -23.521 1.00 78.00 289 GLU A N 1
ATOM 2183 C CA . GLU A 1 289 ? 14.635 4.875 -23.091 1.00 78.00 289 GLU A CA 1
ATOM 2184 C C . GLU A 1 289 ? 13.188 5.359 -23.209 1.00 78.00 289 GLU A C 1
ATOM 2186 O O . GLU A 1 289 ? 12.698 6.084 -22.336 1.00 78.00 289 GLU A O 1
ATOM 2191 N N . ARG A 1 290 ? 12.493 4.984 -24.292 1.00 81.25 290 ARG A N 1
ATOM 2192 C CA . ARG A 1 290 ? 11.072 5.311 -24.474 1.00 81.25 290 ARG A CA 1
ATOM 2193 C C . ARG A 1 290 ? 10.227 4.671 -23.378 1.00 81.25 290 ARG A C 1
ATOM 2195 O O . ARG A 1 290 ? 9.379 5.355 -22.807 1.00 81.25 290 ARG A O 1
ATOM 2202 N N . GLN A 1 291 ? 10.493 3.410 -23.040 1.00 74.62 291 GLN A N 1
ATOM 2203 C CA . GLN A 1 291 ? 9.807 2.702 -21.960 1.00 74.62 291 GLN A CA 1
ATOM 2204 C C . GLN A 1 291 ? 10.070 3.355 -20.595 1.00 74.62 291 GLN A C 1
ATOM 2206 O O . GLN A 1 291 ? 9.129 3.629 -19.853 1.00 74.62 291 GLN A O 1
ATOM 2211 N N . VAL A 1 292 ? 11.324 3.693 -20.283 1.00 74.31 292 VAL A N 1
ATOM 2212 C CA . VAL A 1 292 ? 11.700 4.395 -19.043 1.00 74.31 292 VAL A CA 1
ATOM 2213 C C . VAL A 1 292 ? 11.021 5.763 -18.953 1.00 74.31 292 VAL A C 1
ATOM 2215 O O . VAL A 1 292 ? 10.486 6.123 -17.902 1.00 74.31 292 VAL A O 1
ATOM 2218 N N . ARG A 1 293 ? 10.996 6.531 -20.050 1.00 75.50 293 ARG A N 1
ATOM 2219 C CA . ARG A 1 293 ? 10.298 7.825 -20.111 1.00 75.50 293 ARG A CA 1
ATOM 2220 C C . ARG A 1 293 ? 8.794 7.669 -19.894 1.00 75.50 293 ARG A C 1
ATOM 2222 O O . ARG A 1 293 ? 8.209 8.467 -19.163 1.00 75.50 293 ARG A O 1
ATOM 2229 N N . GLN A 1 294 ? 8.173 6.651 -20.488 1.00 77.12 294 GLN A N 1
ATOM 2230 C CA . GLN A 1 294 ? 6.757 6.350 -20.272 1.00 77.12 294 GLN A CA 1
ATOM 2231 C C . GLN A 1 294 ? 6.472 5.958 -18.819 1.00 77.12 294 GLN A C 1
ATOM 2233 O O . GLN A 1 294 ? 5.548 6.509 -18.231 1.00 77.12 294 GLN A O 1
ATOM 2238 N N . LEU A 1 295 ? 7.290 5.095 -18.211 1.00 72.44 295 LEU A N 1
ATOM 2239 C CA . LEU A 1 295 ? 7.136 4.687 -16.811 1.00 72.44 295 LEU A CA 1
ATOM 2240 C C . LEU A 1 295 ? 7.275 5.867 -15.843 1.00 72.44 295 LEU A C 1
ATOM 2242 O O . LEU A 1 295 ? 6.447 6.006 -14.950 1.00 72.44 295 LEU A O 1
ATOM 2246 N N . LYS A 1 296 ? 8.251 6.764 -16.050 1.00 71.69 296 LYS A N 1
ATOM 2247 C CA . LYS A 1 296 ? 8.417 7.983 -15.230 1.00 71.69 296 LYS A CA 1
ATOM 2248 C C . LYS A 1 296 ? 7.242 8.958 -15.346 1.00 71.69 296 LYS A C 1
ATOM 2250 O O . LYS A 1 296 ? 6.954 9.686 -14.395 1.00 71.69 296 LYS A O 1
ATOM 2255 N N . ARG A 1 297 ? 6.611 9.020 -16.525 1.00 71.12 297 ARG A N 1
ATOM 2256 C CA . ARG A 1 297 ? 5.439 9.871 -16.797 1.00 71.12 297 ARG A CA 1
ATOM 2257 C C . ARG A 1 297 ? 4.128 9.230 -16.336 1.00 71.12 297 ARG A C 1
ATOM 2259 O O . ARG A 1 297 ? 3.194 9.958 -16.017 1.00 71.12 297 ARG A O 1
ATOM 2266 N N . GLY A 1 298 ? 4.048 7.900 -16.324 1.00 69.69 298 GLY A N 1
ATOM 2267 C CA . GLY A 1 298 ? 2.873 7.154 -15.885 1.00 69.69 298 GLY A CA 1
ATOM 2268 C C . GLY A 1 298 ? 2.496 7.455 -14.431 1.00 69.69 298 GLY A C 1
ATOM 2269 O O . GLY A 1 298 ? 3.335 7.873 -13.639 1.00 69.69 298 GLY A O 1
ATOM 2270 N N . GLY A 1 299 ? 1.218 7.265 -14.088 1.00 67.75 299 GLY A N 1
ATOM 2271 C CA . GLY A 1 299 ? 0.709 7.351 -12.708 1.00 67.75 299 GLY A CA 1
ATOM 2272 C C . GLY A 1 299 ? 0.511 8.755 -12.133 1.00 67.75 299 GLY A C 1
ATOM 2273 O O . GLY A 1 299 ? -0.167 8.904 -11.122 1.00 67.75 299 GLY A O 1
ATOM 2274 N N . ARG A 1 300 ? 1.045 9.789 -12.784 1.00 75.94 300 ARG A N 1
ATOM 2275 C CA . ARG A 1 300 ? 0.904 11.193 -12.378 1.00 75.94 300 ARG A CA 1
ATOM 2276 C C . ARG A 1 300 ? -0.434 11.766 -12.833 1.00 75.94 300 ARG A C 1
ATOM 2278 O O . ARG A 1 300 ? -0.813 11.630 -13.996 1.00 75.94 300 ARG A O 1
ATOM 2285 N N . LEU A 1 301 ? -1.133 12.441 -11.927 1.00 70.50 301 LEU A N 1
ATOM 2286 C CA . LEU A 1 301 ? -2.443 13.046 -12.175 1.00 70.50 301 LEU A CA 1
ATOM 2287 C C . LEU A 1 301 ? -2.327 14.406 -12.867 1.00 70.50 301 LEU A C 1
ATOM 2289 O O . LEU A 1 301 ? -3.222 14.783 -13.624 1.00 70.50 301 LEU A O 1
ATOM 2293 N N . PHE A 1 302 ? -1.237 15.143 -12.619 1.00 68.69 302 PHE A N 1
ATOM 2294 C CA . PHE A 1 302 ? -1.101 16.534 -13.064 1.00 68.69 302 PHE A CA 1
ATOM 2295 C C . PHE A 1 302 ? -0.022 16.747 -14.127 1.00 68.69 302 PHE A C 1
ATOM 2297 O O . PHE A 1 302 ? 0.040 17.820 -14.732 1.00 68.69 302 PHE A O 1
ATOM 2304 N N . SER A 1 303 ? 0.807 15.741 -14.422 1.00 56.19 303 SER A N 1
ATOM 2305 C CA . SER A 1 303 ? 1.833 15.891 -15.451 1.00 56.19 303 SER A CA 1
ATOM 2306 C C . SER A 1 303 ? 1.275 15.657 -16.859 1.00 56.19 303 SER A C 1
ATOM 2308 O O . SER A 1 303 ? 1.284 14.545 -17.385 1.00 56.19 303 SER A O 1
ATOM 2310 N N . ARG A 1 304 ? 0.924 16.746 -17.543 1.00 53.75 304 ARG A N 1
ATOM 2311 C CA . ARG A 1 304 ? 1.435 16.940 -18.906 1.00 53.75 304 ARG A CA 1
ATOM 2312 C C . ARG A 1 304 ? 2.808 17.584 -18.749 1.00 53.75 304 ARG A C 1
ATOM 2314 O O . ARG A 1 304 ? 2.905 18.804 -18.707 1.00 53.75 304 ARG A O 1
ATOM 2321 N N . ALA A 1 305 ? 3.858 16.789 -18.555 1.00 46.56 305 ALA A N 1
ATOM 2322 C CA . ALA A 1 305 ? 5.202 17.359 -18.596 1.00 46.56 305 ALA A CA 1
ATOM 2323 C C . ALA A 1 305 ? 5.459 17.879 -20.027 1.00 46.56 305 ALA A C 1
ATOM 2325 O O . ALA A 1 305 ? 5.087 17.174 -20.975 1.00 46.56 305 ALA A O 1
ATOM 2326 N N . PRO A 1 306 ? 6.030 19.087 -20.199 1.00 44.00 306 PRO A N 1
ATOM 2327 C CA . PRO A 1 306 ? 6.403 19.591 -21.514 1.00 44.00 306 PRO A CA 1
ATOM 2328 C C . PRO A 1 306 ? 7.310 18.570 -22.204 1.00 44.00 306 PRO A C 1
ATOM 2330 O O . PRO A 1 306 ? 8.099 17.874 -21.559 1.00 44.00 306 PRO A O 1
ATOM 2333 N N . ALA A 1 307 ? 7.112 18.413 -23.510 1.00 40.72 307 ALA A N 1
ATOM 2334 C CA . ALA A 1 307 ? 8.070 17.713 -24.341 1.00 40.72 307 ALA A CA 1
ATOM 2335 C C . ALA A 1 307 ? 9.369 18.521 -24.288 1.00 40.72 307 ALA A C 1
ATOM 2337 O O . ALA A 1 307 ? 9.362 19.631 -24.798 1.00 40.72 307 ALA A O 1
ATOM 2338 N N . ASP A 1 308 ? 10.375 17.956 -23.618 1.00 40.94 308 ASP A N 1
ATOM 2339 C CA . ASP A 1 308 ? 11.796 18.324 -23.613 1.00 40.94 308 ASP A CA 1
ATOM 2340 C C . ASP A 1 308 ? 12.160 19.805 -23.360 1.00 40.94 308 ASP A C 1
ATOM 2342 O O . ASP A 1 308 ? 11.890 20.690 -24.200 1.00 40.94 308 ASP A O 1
#